Protein 7LC7 (pdb70)

Secondary structure (DSSP, 8-state):
--EEEEE--HHHHHHHHTT--SEEEEE--TTS-SHHHHHHHHHHHHHHHHHHT--EEE---SHHHHHHHHHHHGGG---TTSHHHHHHHHHHHHHHHHHHHHTT-SEEEEGGGG-SSS-HHHHHHHHHHHHHHH--EE----TTTTTHHHHHHHHHHHHT----SS-SSHHHHHHHH-

Structure (mmCIF, N/CA/C/O backbone):
data_7LC7
#
_entry.id   7LC7
#
_cell.length_a   53.335
_cell.length_b   104.783
_cell.length_c   73.741
_cell.angle_alpha   90.000
_cell.angle_beta   90.000
_cell.angle_gamma   90.000
#
_symmetry.space_group_name_H-M   'C 2 2 21'
#
loop_
_entity.id
_entity.type
_entity.pdbx_description
1 polymer 'Epoxyqueuosine reductase QueH'
2 non-polymer 'IRON/SULFUR CLUSTER'
3 non-polymer "GUANOSINE-5'-MONOPHOSPHATE"
4 non-polymer 'FE (III) ION'
5 non-polymer 'CHLORIDE ION'
6 water water
#
loop_
_atom_site.group_PDB
_atom_site.id
_atom_site.type_symbol
_atom_site.label_atom_id
_atom_site.label_alt_id
_atom_site.label_comp_id
_atom_site.label_asym_id
_atom_site.label_entity_id
_atom_site.label_seq_id
_atom_site.pdbx_PDB_ins_code
_atom_site.Cartn_x
_atom_site.Cartn_y
_atom_site.Cartn_z
_atom_site.occupancy
_atom_site.B_iso_or_equiv
_atom_site.auth_seq_id
_atom_site.auth_comp_id
_atom_site.auth_asym_id
_atom_site.auth_atom_id
_atom_site.pdbx_PDB_model_num
ATOM 1 N N . GLY A 1 2 ? 30.81112 19.63485 54.62853 1.000 45.65696 2 GLY A N 1
ATOM 2 C CA . GLY A 1 2 ? 31.13775 19.38524 53.23568 1.000 46.70578 2 GLY A CA 1
ATOM 3 C C . GLY A 1 2 ? 30.79290 20.54208 52.31955 1.000 45.36947 2 GLY A C 1
ATOM 4 O O . GLY A 1 2 ? 30.52579 20.35354 51.13163 1.000 52.00684 2 GLY A O 1
ATOM 5 N N . THR A 1 3 ? 30.80009 21.74600 52.87974 1.000 42.74019 3 THR A N 1
ATOM 6 C CA . THR A 1 3 ? 30.50090 22.96853 52.15141 1.000 37.00936 3 THR A CA 1
ATOM 7 C C . THR A 1 3 ? 31.79825 23.69892 51.81445 1.000 32.68607 3 THR A C 1
ATOM 8 O O . THR A 1 3 ? 32.79390 23.59256 52.53336 1.000 33.05941 3 THR A O 1
ATOM 12 N N . VAL A 1 4 ? 31.79804 24.41881 50.69593 1.000 29.60181 4 VAL A N 1
ATOM 13 C CA . VAL A 1 4 ? 33.00418 25.09053 50.22866 1.000 22.26786 4 VAL A CA 1
ATOM 14 C C . VAL A 1 4 ? 32.70158 26.56972 50.08573 1.000 20.99311 4 VAL A C 1
ATOM 15 O O . VAL A 1 4 ? 31.62581 26.94554 49.60576 1.000 22.66363 4 VAL A O 1
ATOM 19 N N . LEU A 1 5 ? 33.63922 27.40359 50.52449 1.000 18.29671 5 LEU A N 1
ATOM 20 C CA . LEU A 1 5 ? 33.55835 28.84423 50.29834 1.000 17.10342 5 LEU A CA 1
ATOM 21 C C . LEU A 1 5 ? 34.51828 29.20008 49.17211 1.000 15.18670 5 LEU A C 1
ATOM 22 O O . LEU A 1 5 ? 35.72785 28.96270 49.29474 1.000 16.29531 5 LEU A O 1
ATOM 27 N N . ILE A 1 6 ? 33.99093 29.78657 48.09950 1.000 16.04471 6 ILE A N 1
ATOM 28 C CA . ILE A 1 6 ? 34.75685 29.97578 46.86924 1.000 14.44876 6 ILE A CA 1
ATOM 29 C C . ILE A 1 6 ? 34.91396 31.47377 46.66717 1.000 15.64121 6 ILE A C 1
ATOM 30 O O . ILE A 1 6 ? 33.92643 32.18345 46.43055 1.000 17.16256 6 ILE A O 1
ATOM 35 N N . HIS A 1 7 ? 36.14934 31.94709 46.75562 1.000 13.70999 7 HIS A N 1
ATOM 36 C CA . HIS A 1 7 ? 36.45666 33.32277 46.38061 1.000 15.47823 7 HIS A CA 1
ATOM 37 C C . HIS A 1 7 ? 36.06525 33.56719 44.93186 1.000 14.82830 7 HIS A C 1
ATOM 38 O O . HIS A 1 7 ? 36.30303 32.72857 44.05685 1.000 14.47034 7 HIS A O 1
ATOM 45 N N . VAL A 1 8 ? 35.45852 34.72658 44.66409 1.000 13.51993 8 VAL A N 1
ATOM 46 C CA . VAL A 1 8 ? 35.06875 35.09663 43.30225 1.000 13.05435 8 VAL A CA 1
ATOM 47 C C . VAL A 1 8 ? 35.87401 36.31831 42.87875 1.000 14.09740 8 VAL A C 1
ATOM 48 O O . VAL A 1 8 ? 35.79571 37.36954 43.52831 1.000 15.95909 8 VAL A O 1
ATOM 52 N N . CYS A 1 9 ? 36.62860 36.17441 41.77885 1.000 13.54274 9 CYS A N 1
ATOM 53 C CA . CYS A 1 9 ? 37.34677 37.29768 41.17537 1.000 15.05129 9 CYS A CA 1
ATOM 54 C C . CYS A 1 9 ? 36.44994 38.12290 40.25803 1.000 16.97441 9 CYS A C 1
ATOM 55 O O . CYS A 1 9 ? 36.50547 39.35837 40.28063 1.000 16.66940 9 CYS A O 1
ATOM 58 N N . CYS A 1 10 ? 35.65408 37.47765 39.40750 1.000 15.24165 10 CYS A N 1
ATOM 59 C CA . CYS A 1 10 ? 34.84588 38.19716 38.44417 1.000 13.56494 10 CYS A CA 1
ATOM 60 C C . CYS A 1 10 ? 33.72976 37.28206 37.97445 1.000 16.16957 10 CYS A C 1
ATOM 61 O O . CYS A 1 10 ? 33.76977 36.06544 38.17700 1.000 15.47027 10 CYS A O 1
ATOM 64 N N . ALA A 1 11 ? 32.72853 37.88939 37.37238 1.000 15.05882 11 ALA A N 1
ATOM 65 C CA . ALA A 1 11 ? 31.55678 37.14663 36.92211 1.000 14.64750 11 ALA A CA 1
ATOM 66 C C . ALA A 1 11 ? 31.86868 36.15853 35.80594 1.000 16.41039 11 ALA A C 1
ATOM 67 O O . ALA A 1 11 ? 31.31320 35.04726 35.81430 1.000 16.83819 11 ALA A O 1
ATOM 69 N N . PRO A 1 12 ? 32.68435 36.51077 34.80389 1.000 15.39839 12 PRO A N 1
ATOM 70 C CA . PRO A 1 12 ? 33.00997 35.50959 33.77208 1.000 17.52256 12 PRO A CA 1
ATOM 71 C C . PRO A 1 12 ? 33.62758 34.25463 34.36022 1.000 17.45824 12 PRO A C 1
ATOM 72 O O . PRO A 1 12 ? 33.25343 33.14164 33.94949 1.000 16.92409 12 PRO A O 1
ATOM 76 N N . ASP A 1 13 ? 34.53670 34.39444 35.32008 1.000 15.30384 13 ASP A N 1
ATOM 77 C CA . ASP A 1 13 ? 35.15261 33.19868 35.89997 1.000 13.74457 13 ASP A CA 1
ATOM 78 C C . ASP A 1 13 ? 34.19807 32.49158 36.83513 1.000 15.76976 13 ASP A C 1
ATOM 79 O O . ASP A 1 13 ? 34.28488 31.26534 37.00736 1.000 15.57301 13 ASP A O 1
ATOM 84 N N . LEU A 1 14 ? 33.27667 33.23560 37.44934 1.000 12.95859 14 LEU A N 1
ATOM 85 C CA . LEU A 1 14 ? 32.21975 32.58154 38.22196 1.000 12.61463 14 LEU A CA 1
ATOM 86 C C . LEU A 1 14 ? 31.36639 31.71926 37.32030 1.000 14.71031 14 LEU A C 1
ATOM 87 O O . LEU A 1 14 ? 31.01078 30.59245 37.69032 1.000 15.59635 14 LEU A O 1
ATOM 92 N N . LEU A 1 15 ? 30.99330 32.24257 36.14177 1.000 14.85020 15 LEU A N 1
ATOM 93 C CA . LEU A 1 15 ? 30.15443 31.45937 35.22802 1.000 15.99024 15 LEU A CA 1
ATOM 94 C C . LEU A 1 15 ? 30.83650 30.14853 34.85017 1.000 17.84433 15 LEU A C 1
ATOM 95 O O . LEU A 1 15 ? 30.20415 29.08920 34.86332 1.000 19.71012 15 LEU A O 1
ATOM 100 N N . THR A 1 16 ? 32.13353 30.19931 34.55124 1.000 16.32447 16 THR A N 1
ATOM 101 C CA . THR A 1 16 ? 32.87164 28.97126 34.23883 1.000 17.51602 16 THR A CA 1
ATOM 102 C C . THR A 1 16 ? 32.82559 28.00214 35.40890 1.000 19.60856 16 THR A C 1
ATOM 103 O O . THR A 1 16 ? 32.60177 26.79149 35.23514 1.000 17.25933 16 THR A O 1
ATOM 107 N N . THR A 1 17 ? 33.01989 28.52732 36.61593 1.000 15.40905 17 THR A N 1
ATOM 108 C CA . THR A 1 17 ? 33.12381 27.69761 37.80905 1.000 12.90370 17 THR A CA 1
ATOM 109 C C . THR A 1 17 ? 31.81228 26.98184 38.11383 1.000 17.89243 17 THR A C 1
ATOM 110 O O . THR A 1 17 ? 31.83220 25.80453 38.48372 1.000 18.99170 17 THR A O 1
ATOM 114 N N . ILE A 1 18 ? 30.66174 27.65235 37.95111 1.000 17.81890 18 ILE A N 1
ATOM 115 C CA . ILE A 1 18 ? 29.41284 27.05194 38.43747 1.000 16.72602 18 ILE A CA 1
ATOM 116 C C . ILE A 1 18 ? 28.91362 25.92262 37.55158 1.000 23.97415 18 ILE A C 1
ATOM 117 O O . ILE A 1 18 ? 27.94281 25.24422 37.91613 1.000 24.95839 18 ILE A O 1
ATOM 122 N N . PHE A 1 19 ? 29.54839 25.68725 36.40946 1.000 22.58774 19 PHE A N 1
ATOM 123 C CA . PHE A 1 19 ? 29.26555 24.44432 35.69400 1.000 24.87840 19 PHE A CA 1
ATOM 124 C C . PHE A 1 19 ? 29.72292 23.23526 36.48840 1.000 28.47921 19 PHE A C 1
ATOM 125 O O . PHE A 1 19 ? 29.17269 22.13714 36.31523 1.000 32.16180 19 PHE A O 1
ATOM 133 N N . HIS A 1 20 ? 30.70846 23.41037 37.37010 1.000 27.03460 20 HIS A N 1
ATOM 134 C CA . HIS A 1 20 ? 31.35048 22.28623 38.03562 1.000 31.68321 20 HIS A CA 1
ATOM 135 C C . HIS A 1 20 ? 31.07210 22.16920 39.52686 1.000 34.67442 20 HIS A C 1
ATOM 136 O O . HIS A 1 20 ? 31.26866 21.08720 40.08463 1.000 39.90235 20 HIS A O 1
ATOM 143 N N . VAL A 1 21 ? 30.63896 23.22801 40.19153 1.000 28.59151 21 VAL A N 1
ATOM 144 C CA . VAL A 1 21 ? 30.43426 23.18971 41.63265 1.000 32.87224 21 VAL A CA 1
ATOM 145 C C . VAL A 1 21 ? 28.94022 23.23783 41.91533 1.000 37.89973 21 VAL A C 1
ATOM 146 O O . VAL A 1 21 ? 28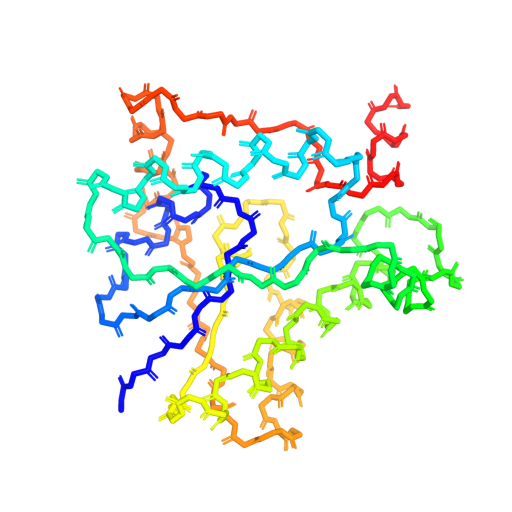.16482 23.81539 41.14618 1.000 41.43046 21 VAL A O 1
ATOM 150 N N . ARG A 1 22 ? 28.52903 22.63671 43.03281 1.000 40.54224 22 ARG A N 1
ATOM 151 C CA . ARG A 1 22 ? 27.10543 22.56786 43.34768 1.000 46.56042 22 ARG A CA 1
ATOM 152 C C . ARG A 1 22 ? 26.73918 23.32902 44.61514 1.000 47.14444 22 ARG A C 1
ATOM 153 O O . ARG A 1 22 ? 25.98365 24.30404 44.53879 1.000 54.15221 22 ARG A O 1
ATOM 161 N N . ASP A 1 23 ? 27.22697 22.91869 45.78297 1.000 48.76194 23 ASP A N 1
ATOM 162 C CA . ASP A 1 23 ? 26.75613 23.48105 47.04917 1.000 47.20925 23 ASP A CA 1
ATOM 163 C C . ASP A 1 23 ? 27.85521 24.35942 47.63985 1.000 41.37095 23 ASP A C 1
ATOM 164 O O . ASP A 1 23 ? 28.59942 23.96098 48.54160 1.000 42.70143 23 ASP A O 1
ATOM 169 N N . ALA A 1 24 ? 27.93334 25.58445 47.13255 1.000 35.67547 24 ALA A N 1
ATOM 170 C CA . ALA A 1 24 ? 28.99499 26.50622 47.48671 1.000 28.58899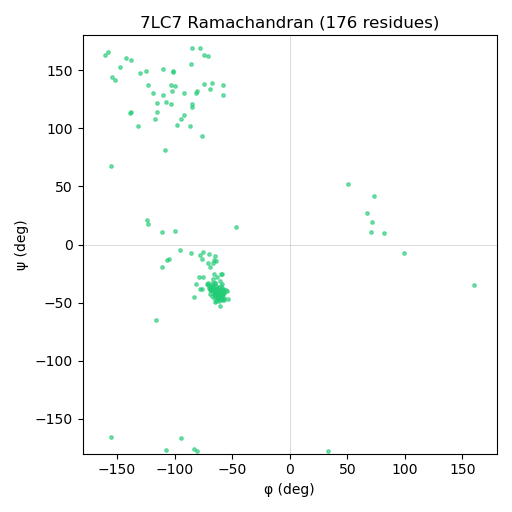 24 ALA A CA 1
ATOM 171 C C . ALA A 1 24 ? 28.42057 27.81845 47.99621 1.000 21.59097 24 ALA A C 1
ATOM 172 O O . ALA A 1 24 ? 27.33093 28.23719 47.59681 1.000 28.36787 24 ALA A O 1
ATOM 174 N N . GLU A 1 25 ? 29.15999 28.44703 48.89847 1.000 22.78696 25 GLU A N 1
ATOM 175 C CA . GLU A 1 25 ? 28.97959 29.85375 49.22859 1.000 21.95714 25 GLU A CA 1
ATOM 176 C C . GLU A 1 25 ? 30.08902 30.60111 48.50705 1.000 22.08105 25 GLU A C 1
ATOM 177 O O . GLU A 1 25 ? 31.24519 30.16628 48.53065 1.000 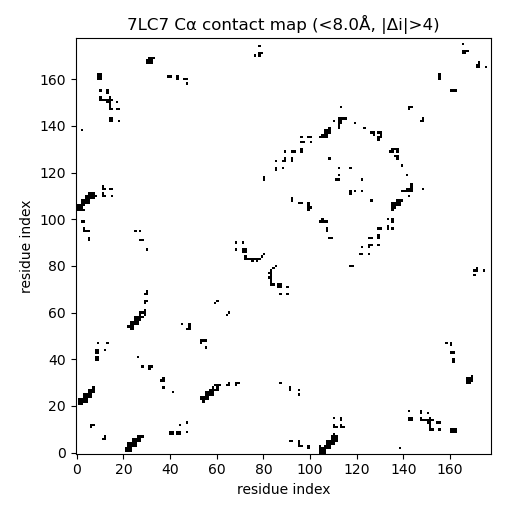22.00012 25 GLU A O 1
ATOM 183 N N . PHE A 1 26 ? 29.73427 31.68068 47.82602 1.000 18.37243 26 PHE A N 1
ATOM 184 C CA . PHE A 1 26 ? 30.71617 32.47466 47.10462 1.000 16.71384 26 PHE A CA 1
ATOM 185 C C . PHE A 1 26 ? 31.07105 33.72407 47.89372 1.000 18.86939 26 PHE A C 1
ATOM 186 O O . PHE A 1 26 ? 30.25023 34.27008 48.63845 1.000 19.48279 26 PHE A O 1
ATOM 194 N N . PHE A 1 27 ? 32.31873 34.16509 47.73940 1.000 14.27744 27 PHE A N 1
ATOM 195 C CA . PHE A 1 27 ? 32.86282 35.27609 48.53400 1.000 14.19381 27 PHE A CA 1
ATOM 196 C C . PHE A 1 27 ? 33.53273 36.25617 47.58164 1.000 15.34148 27 PHE A C 1
ATOM 197 O O . PHE A 1 27 ? 34.66667 36.03154 47.16191 1.000 15.90148 27 PHE A O 1
ATOM 205 N N . PHE A 1 28 ? 32.85554 37.36424 47.27135 1.000 13.79521 28 PHE A N 1
ATOM 206 C CA . PHE A 1 28 ? 33.42207 38.37909 46.38055 1.000 13.97096 28 PHE A CA 1
ATOM 207 C C . PHE A 1 28 ? 34.25615 39.33627 47.22561 1.000 16.08833 28 PHE A C 1
ATOM 208 O O . PHE A 1 28 ? 33.72528 40.20746 47.92071 1.000 16.94668 28 PHE A O 1
ATOM 216 N N . TYR A 1 29 ? 35.57029 39.16615 47.17494 1.000 14.44117 29 TYR A N 1
ATOM 217 C CA . TYR A 1 29 ? 36.51162 39.97482 47.94244 1.000 15.80859 29 TYR A CA 1
ATOM 218 C C . TYR A 1 29 ? 37.68322 40.28635 47.02484 1.000 17.52332 29 TYR A C 1
ATOM 219 O O . TYR A 1 29 ? 38.42286 39.37361 46.65640 1.000 16.50656 29 TYR A O 1
ATOM 228 N N . ASN A 1 30 ? 37.87077 41.56049 46.64336 1.000 16.03784 30 ASN A N 1
ATOM 229 C CA . ASN A 1 30 ? 38.90722 41.92602 45.67103 1.000 16.29272 30 ASN A CA 1
ATOM 230 C C . ASN A 1 30 ? 39.32410 43.37649 45.86668 1.000 15.96645 30 ASN A C 1
ATOM 231 O O . ASN A 1 30 ? 39.09553 44.22731 44.98971 1.000 17.52008 30 ASN A O 1
ATOM 236 N N . PRO A 1 31 ? 39.97141 43.69090 46.99104 1.000 17.72481 31 PRO A N 1
ATOM 237 C CA . PRO A 1 31 ? 40.52545 45.04803 47.15958 1.000 18.30741 31 PRO A CA 1
ATOM 238 C C . PRO A 1 31 ? 41.62570 45.36815 46.16755 1.000 22.95984 31 PRO A C 1
ATOM 239 O O . PRO A 1 31 ? 42.02710 46.53860 46.07741 1.000 25.40224 31 PRO A O 1
ATOM 243 N N . ASN A 1 32 ? 42.11410 44.37706 45.41572 1.000 20.42555 32 ASN A N 1
ATOM 244 C CA . ASN A 1 32 ? 43.08893 44.60384 44.35688 1.000 24.04180 32 ASN A CA 1
ATOM 245 C C . ASN A 1 32 ? 42.48795 45.32451 43.16279 1.000 25.61515 32 ASN A C 1
ATOM 246 O O . ASN A 1 32 ? 43.23731 45.80842 42.30760 1.000 30.22388 32 ASN A O 1
ATOM 251 N N . ILE A 1 33 ? 41.16426 45.37755 43.05387 1.000 22.58879 33 ILE A N 1
ATOM 252 C CA . ILE A 1 33 ? 40.53469 46.02350 41.90558 1.000 24.13469 33 ILE A CA 1
ATOM 253 C C . ILE A 1 33 ? 40.42488 47.51454 42.18166 1.000 24.74643 33 ILE A C 1
ATOM 254 O O . ILE A 1 33 ? 39.74552 47.93537 43.12868 1.000 23.36155 33 ILE A O 1
ATOM 259 N N . GLN A 1 34 ? 41.08137 48.31333 41.34207 1.000 27.69490 34 GLN A N 1
ATOM 260 C CA . GLN A 1 34 ? 41.03002 49.76227 41.38710 1.000 25.74401 34 GLN A CA 1
ATOM 261 C C . GLN A 1 34 ? 40.71962 50.28566 39.99490 1.000 21.24903 34 GLN A C 1
ATOM 262 O O . GLN A 1 34 ? 41.11634 49.67587 38.99725 1.000 23.23817 34 GLN A O 1
ATOM 268 N N . PRO A 1 35 ? 39.99995 51.41047 39.89554 1.000 23.07500 35 PRO A N 1
ATOM 269 C CA . PRO A 1 35 ? 39.40618 52.21061 40.96530 1.000 20.33480 35 PRO A CA 1
ATOM 270 C C . PRO A 1 35 ? 38.04375 51.69739 41.45225 1.000 23.59117 35 PRO A C 1
ATOM 271 O O . PRO A 1 35 ? 37.60182 50.64881 40.96492 1.000 21.13716 35 PRO A O 1
ATOM 275 N N . LEU A 1 36 ? 37.39612 52.42215 42.37223 1.000 21.38400 36 LEU A N 1
ATOM 276 C CA . LEU A 1 36 ? 36.10001 51.98247 42.89651 1.000 20.68665 36 LEU A CA 1
ATOM 277 C C . LEU A 1 36 ? 35.08832 51.75422 41.77819 1.000 19.96873 36 LEU A C 1
ATOM 278 O O . LEU A 1 36 ? 34.28233 50.81425 41.83305 1.000 19.08986 36 LEU A O 1
ATOM 283 N N . SER A 1 37 ? 35.08062 52.61916 40.75614 1.000 21.86332 37 SER A N 1
ATOM 284 C CA . SER A 1 37 ? 34.09576 52.43462 39.69760 1.000 17.73139 37 SER A CA 1
ATOM 285 C C . SER A 1 37 ? 34.23294 51.07184 39.03051 1.000 17.47903 37 SER A C 1
ATOM 286 O O . SER A 1 37 ? 33.22730 50.49339 38.60970 1.000 18.26273 37 SER A O 1
ATOM 289 N N . GLU A 1 38 ? 35.46006 50.57143 38.91465 1.000 18.24413 38 GLU A N 1
ATOM 290 C CA . GLU A 1 38 ? 35.69283 49.26450 38.30739 1.000 16.66761 38 GLU A CA 1
ATOM 291 C C . GLU A 1 38 ? 35.32393 48.15350 39.27961 1.000 16.76325 38 GLU A C 1
ATOM 292 O O . GLU A 1 38 ? 34.73042 47.14905 38.86730 1.000 15.62225 38 GLU A O 1
ATOM 298 N N . TYR A 1 39 ? 35.62344 48.33576 40.56359 1.000 17.29268 39 TYR A N 1
ATOM 299 C CA . TYR A 1 39 ? 35.16961 47.37160 41.56838 1.000 16.08933 39 TYR A CA 1
ATOM 300 C C . TYR A 1 39 ? 33.65220 47.22555 41.51969 1.000 17.13685 39 TYR A C 1
ATOM 301 O O . TYR A 1 39 ? 33.10935 46.10556 41.48777 1.000 17.14744 39 TYR A O 1
ATOM 310 N N . GLU A 1 40 ? 32.94079 48.34993 41.44894 1.000 17.81771 40 GLU A N 1
ATOM 311 C CA . GLU A 1 40 ? 31.48544 48.27265 41.47948 1.000 17.09987 40 GLU A CA 1
ATOM 312 C C . GLU A 1 40 ? 30.92873 47.67042 40.19078 1.000 17.95211 40 GLU A C 1
ATOM 313 O O . GLU A 1 40 ? 29.93438 46.93984 40.22543 1.000 18.87537 40 GLU A O 1
ATOM 319 N N . LYS A 1 41 ? 31.53701 47.97948 39.03816 1.000 15.87588 41 LYS A N 1
ATOM 320 C CA . LYS A 1 41 ? 31.09993 47.37498 37.79053 1.000 15.83618 41 LYS A CA 1
ATOM 321 C C . LYS A 1 41 ? 31.26259 45.85873 37.84052 1.000 16.20363 41 LYS A C 1
ATOM 322 O O . LYS A 1 41 ? 30.35787 45.11312 37.43414 1.000 18.08992 41 LYS A O 1
ATOM 328 N N . ARG A 1 42 ? 32.39691 45.39487 38.36284 1.000 16.28965 42 ARG A N 1
ATOM 329 C CA . ARG A 1 42 ? 32.60923 43.94674 38.44675 1.000 17.17397 42 ARG A CA 1
ATOM 330 C C . ARG A 1 42 ? 31.67561 43.31035 39.46365 1.000 17.26226 42 ARG A C 1
ATOM 331 O O . ARG A 1 42 ? 31.15294 42.20570 39.22780 1.000 16.09879 42 ARG A O 1
ATOM 339 N N . ARG A 1 43 ? 31.45328 43.99411 40.59235 1.000 15.67653 43 ARG A N 1
ATOM 340 C CA . ARG A 1 43 ? 30.53816 43.49824 41.62333 1.000 15.49771 43 ARG A CA 1
ATOM 341 C C . ARG A 1 43 ? 29.12328 43.37610 41.08082 1.000 17.89983 43 ARG A C 1
ATOM 342 O O . ARG A 1 43 ? 28.42447 42.39365 41.35325 1.000 17.70415 43 ARG A O 1
ATOM 350 N N . GLU A 1 44 ? 28.68105 44.36013 40.29764 1.000 16.34153 44 GLU A N 1
ATOM 351 C CA . GLU A 1 44 ? 27.32634 44.31547 39.75552 1.000 17.22137 44 GLU A CA 1
ATOM 352 C C . GLU A 1 44 ? 27.14476 43.17842 38.76595 1.000 18.90063 44 GLU A C 1
ATOM 353 O O . GLU A 1 44 ? 26.06372 42.57751 38.71853 1.000 18.21550 44 GLU A O 1
ATOM 359 N N . ALA A 1 45 ? 28.19246 42.85610 37.99552 1.000 16.57963 45 ALA A N 1
ATOM 360 C CA . ALA A 1 45 ? 28.12527 41.70870 37.09175 1.000 15.32601 45 ALA A CA 1
ATOM 361 C C . ALA A 1 45 ? 27.99200 40.41297 37.88007 1.000 15.77396 45 ALA A C 1
ATOM 362 O O . ALA A 1 45 ? 27.22997 39.52383 37.49048 1.000 16.59244 45 ALA A O 1
ATOM 364 N N . VAL A 1 46 ? 28.72400 40.29061 38.98967 1.000 15.08962 46 VAL A N 1
ATOM 365 C CA . VAL A 1 46 ? 28.59256 39.10966 39.84458 1.000 14.99731 46 VAL A CA 1
ATOM 366 C C . VAL A 1 46 ? 27.18602 39.03816 40.42113 1.000 19.33080 46 VAL A C 1
ATOM 367 O O . VAL A 1 46 ? 26.55223 37.97468 40.42833 1.000 17.71927 46 VAL A O 1
ATOM 371 N N . ASP A 1 47 ? 26.67546 40.16936 40.91270 1.000 17.48927 47 ASP A N 1
ATOM 372 C CA . ASP A 1 47 ? 25.31059 40.20451 41.42746 1.000 18.91136 47 ASP A CA 1
ATOM 373 C C . ASP A 1 47 ? 24.29409 39.77846 40.37208 1.000 19.63788 47 ASP A C 1
ATOM 374 O O . ASP A 1 47 ? 23.31605 39.08682 40.68582 1.000 20.68852 47 ASP A O 1
ATOM 379 N N . LYS A 1 48 ? 24.50527 40.18065 39.11288 1.000 18.13745 48 LYS A N 1
ATOM 380 C CA . LYS A 1 48 ? 23.60922 39.78083 38.03282 1.000 17.63273 48 LYS A CA 1
ATOM 381 C C . LYS A 1 48 ? 23.62684 38.27355 37.83532 1.000 19.92059 48 LYS A C 1
ATOM 382 O O . LYS A 1 48 ? 22.56950 37.64946 37.67740 1.000 21.61575 48 LYS A O 1
ATOM 388 N N . VAL A 1 49 ? 24.82062 37.67066 37.84442 1.000 18.45580 49 VAL A N 1
ATOM 389 C CA . VAL A 1 49 ? 24.91449 36.21574 37.72247 1.000 17.75279 49 VAL A CA 1
ATOM 390 C C . VAL A 1 49 ? 24.24324 35.54010 38.90912 1.000 17.40449 49 VAL A C 1
ATOM 391 O O . VAL A 1 49 ? 23.49310 34.56073 38.74715 1.000 18.72245 49 VAL A O 1
ATOM 395 N N . ALA A 1 50 ? 24.49751 36.04513 40.11874 1.000 15.96121 50 ALA A N 1
ATOM 396 C CA . ALA A 1 50 ? 23.93936 35.41941 41.32245 1.000 17.54363 50 ALA A CA 1
ATOM 397 C C . ALA A 1 50 ? 22.41491 35.48517 41.32019 1.000 20.93624 50 ALA A C 1
ATOM 398 O O . ALA A 1 50 ? 21.74088 34.51859 41.69226 1.000 20.99120 50 ALA A O 1
ATOM 400 N N . ASN A 1 51 ? 21.84262 36.61524 40.90000 1.000 21.77028 51 ASN A N 1
ATOM 401 C CA . ASN A 1 51 ? 20.38199 36.68755 40.85759 1.000 21.92091 51 ASN A CA 1
ATOM 402 C C . ASN A 1 51 ? 19.82150 35.74768 39.79606 1.000 23.70407 51 ASN A C 1
ATOM 403 O O . ASN A 1 51 ? 18.82606 35.05025 40.02987 1.000 24.37491 51 ASN A O 1
ATOM 408 N N . HIS A 1 52 ? 20.49487 35.65707 38.65243 1.000 19.89894 52 HIS A N 1
ATOM 409 C CA . HIS A 1 52 ? 20.00976 34.83064 37.55204 1.000 19.87197 52 HIS A CA 1
ATOM 410 C C . HIS A 1 52 ? 19.97225 33.35704 37.93465 1.000 22.36654 52 HIS A C 1
ATOM 411 O O . HIS A 1 52 ? 19.04288 32.62821 37.55160 1.000 22.70608 52 HIS A O 1
ATOM 418 N N . PHE A 1 53 ? 20.97286 32.89170 38.68170 1.000 21.10718 53 PHE A N 1
ATOM 419 C CA . PHE A 1 53 ? 21.09414 31.47126 39.00405 1.000 20.13047 53 PHE A CA 1
ATOM 420 C C . PHE A 1 53 ? 20.83579 31.16353 40.47664 1.000 22.79762 53 PHE A C 1
ATOM 421 O O . PHE A 1 53 ? 21.10631 30.04129 40.92409 1.000 23.18881 53 PHE A O 1
ATOM 429 N N . SER A 1 54 ? 20.32466 32.12929 41.24200 1.000 21.73560 54 SER A N 1
ATOM 430 C CA . SER A 1 54 ? 20.08246 31.98079 42.68028 1.000 23.20710 54 SER A CA 1
ATOM 431 C C . SER A 1 54 ? 21.30894 31.45874 43.42622 1.000 24.07281 54 SER A C 1
ATOM 432 O O . SER A 1 54 ? 21.24686 30.49833 44.19554 1.000 23.26277 54 SER A O 1
ATOM 435 N N . LEU A 1 55 ? 22.44134 32.12580 43.21909 1.000 19.91180 55 LEU A N 1
ATOM 436 C CA . LEU A 1 55 ? 23.64745 31.75970 43.93856 1.000 19.41195 55 LEU A CA 1
ATOM 437 C C . LEU A 1 55 ? 23.69513 32.46154 45.28866 1.000 22.64666 55 LEU A C 1
ATOM 438 O O . LEU A 1 55 ? 23.09613 33.52205 45.48968 1.000 24.04736 55 LEU A O 1
ATOM 443 N N . ASN A 1 56 ? 24.42765 31.86035 46.21702 1.000 19.51900 56 ASN A N 1
ATOM 444 C CA . ASN A 1 56 ? 24.64864 32.42823 47.54508 1.000 19.78782 56 ASN A CA 1
ATOM 445 C C . ASN A 1 56 ? 25.99890 33.12832 47.51380 1.000 19.68512 56 ASN A C 1
ATOM 446 O O . ASN A 1 56 ? 27.03959 32.47597 47.56867 1.000 20.00705 56 ASN A O 1
ATOM 451 N N . VAL A 1 57 ? 25.98499 34.46052 47.41513 1.000 21.25288 57 VAL A N 1
ATOM 452 C CA . VAL A 1 57 ? 27.21183 35.25265 47.35115 1.000 19.63389 57 VAL A CA 1
ATOM 453 C C . VAL A 1 57 ? 27.27334 36.20933 48.53460 1.000 19.02242 57 VAL A C 1
ATOM 454 O O . VAL A 1 57 ? 26.31139 36.94502 48.80041 1.000 22.36717 57 VAL A O 1
ATOM 458 N N . ARG A 1 58 ? 28.41630 36.21220 49.21318 1.000 17.66569 58 ARG A N 1
ATOM 459 C CA . ARG A 1 58 ? 28.75908 37.14607 50.27856 1.000 18.97189 58 ARG A CA 1
ATOM 460 C C . ARG A 1 58 ? 29.72717 38.16661 49.69546 1.000 20.52794 58 ARG A C 1
ATOM 461 O O . ARG A 1 58 ? 30.64874 37.79618 48.96918 1.000 18.00104 58 ARG A O 1
ATOM 469 N N . TYR A 1 59 ? 29.54240 39.44324 50.02589 1.000 18.30372 59 TYR A N 1
ATOM 470 C CA . TYR A 1 59 ? 30.40268 40.49769 49.50218 1.000 19.46435 59 TYR A CA 1
ATOM 471 C C . TYR A 1 59 ? 31.31697 41.00002 50.61028 1.000 23.31480 59 TYR A C 1
ATOM 472 O O . TYR A 1 59 ? 30.83996 41.43286 51.67002 1.000 23.69685 59 TYR A O 1
ATOM 481 N N . GLY A 1 60 ? 32.62694 40.92880 50.37102 1.000 20.93076 60 GLY A N 1
ATOM 482 C CA . GLY A 1 60 ? 33.61275 41.30296 51.36272 1.000 20.52560 60 GLY A CA 1
ATOM 483 C C . GLY A 1 60 ? 33.82532 42.80421 51.42251 1.000 20.59380 60 GLY A C 1
ATOM 484 O O . GLY A 1 60 ? 33.20215 43.58549 50.70258 1.000 21.41849 60 GLY A O 1
ATOM 485 N N . GLU A 1 61 ? 34.76393 43.19696 52.28064 1.000 22.56519 61 GLU A N 1
ATOM 486 C CA . GLU A 1 61 ? 35.03296 44.60848 52.52571 1.000 23.16238 61 GLU A CA 1
ATOM 487 C C . GLU A 1 61 ? 35.78633 45.23571 51.36299 1.000 23.54085 61 GLU A C 1
ATOM 488 O O . GLU A 1 61 ? 36.72604 44.65223 50.81566 1.000 22.14561 61 GLU A O 1
ATOM 494 N N . TYR A 1 62 ? 35.38055 46.44868 50.99370 1.000 21.95844 62 TYR A N 1
ATOM 495 C CA . TYR A 1 62 ? 36.11133 47.25208 50.01934 1.000 21.08353 62 TYR A CA 1
ATOM 496 C C . TYR A 1 62 ? 36.12198 48.67003 50.56080 1.000 24.88164 62 TYR A C 1
ATOM 497 O O . TYR A 1 62 ? 35.06540 49.30033 50.66376 1.000 25.63432 62 TYR A O 1
ATOM 506 N N . SER A 1 63 ? 37.30772 49.14954 50.90964 1.000 26.45855 63 SER A N 1
ATOM 507 C CA . SER A 1 63 ? 37.45497 50.40956 51.62684 1.000 29.10789 63 SER A CA 1
ATOM 508 C C . SER A 1 63 ? 38.86618 50.91451 51.38221 1.000 29.31849 63 SER A C 1
ATOM 509 O O . SER A 1 63 ? 39.73314 50.17341 50.92265 1.000 29.96286 63 SER A O 1
ATOM 512 N N . THR A 1 64 ? 39.10286 52.19044 51.70968 1.000 31.76397 64 THR A N 1
ATOM 513 C CA . THR A 1 64 ? 40.47052 52.69869 51.62675 1.000 31.76687 64 THR A CA 1
ATOM 514 C C . THR A 1 64 ? 41.41093 51.89257 52.51817 1.000 31.50373 64 THR A C 1
ATOM 515 O O . THR A 1 64 ? 42.54765 51.59875 52.12843 1.000 33.14672 64 THR A O 1
ATOM 519 N N . GLU A 1 65 ? 40.94254 51.50519 53.70805 1.000 30.96674 65 GLU A N 1
ATOM 520 C CA . GLU A 1 65 ? 41.76029 50.69848 54.60898 1.000 33.70661 65 GLU A CA 1
ATOM 521 C C . GLU A 1 65 ? 42.06741 49.33160 54.00400 1.000 33.09145 65 GLU A C 1
ATOM 522 O O . GLU A 1 65 ? 43.20859 48.85794 54.06168 1.000 32.93637 65 GLU A O 1
ATOM 528 N N . GLU A 1 66 ? 41.05953 48.68853 53.41137 1.000 31.05718 66 GLU A N 1
ATOM 529 C CA . GLU A 1 66 ? 41.26272 47.36923 52.81421 1.000 27.81241 66 GLU A CA 1
ATOM 530 C C . GLU A 1 66 ? 42.22004 47.43368 51.63234 1.000 27.40624 66 GLU A C 1
ATOM 531 O O . GLU A 1 66 ? 43.08798 46.56375 51.47171 1.000 27.97589 66 GLU A O 1
ATOM 537 N N . ILE A 1 67 ? 42.08809 48.46329 50.79480 1.000 26.74442 67 ILE A N 1
ATOM 538 C CA . ILE A 1 67 ? 43.00631 48.62291 49.67611 1.000 25.40224 67 ILE A CA 1
ATOM 539 C C . ILE A 1 67 ? 44.42346 48.85301 50.18227 1.000 28.79060 67 ILE A C 1
ATOM 540 O O . ILE A 1 67 ? 45.39342 48.35598 49.60442 1.000 27.34103 67 ILE A O 1
ATOM 545 N N . ARG A 1 68 ? 44.56805 49.62028 51.26408 1.000 31.07101 68 ARG A N 1
ATOM 546 C CA . ARG A 1 68 ? 45.90406 49.87492 51.79744 1.000 30.71794 68 ARG A CA 1
ATOM 547 C C . ARG A 1 68 ? 46.55966 48.59064 52.29320 1.000 31.13768 68 ARG A C 1
ATOM 548 O O . ARG A 1 68 ? 47.76183 48.38473 52.08780 1.000 32.29310 68 ARG A O 1
ATOM 556 N N . LYS A 1 69 ? 45.78172 47.70429 52.93003 1.000 30.05963 69 LYS A N 1
ATOM 557 C CA . LYS A 1 69 ? 46.31774 46.41587 53.35916 1.000 32.13247 69 LYS A CA 1
ATOM 558 C C . LYS A 1 69 ? 46.80693 45.59208 52.17609 1.000 33.45698 69 LYS A C 1
ATOM 559 O O . LYS A 1 69 ? 47.86186 44.95075 52.25349 1.000 30.64179 69 LYS A O 1
ATOM 565 N N . TRP A 1 70 ? 46.03926 45.57136 51.08031 1.000 25.72956 70 TRP A N 1
ATOM 566 C CA . TRP A 1 70 ? 46.47272 44.84117 49.89562 1.000 24.61782 70 TRP A CA 1
ATOM 567 C C . TRP A 1 70 ? 47.74447 45.44565 49.31729 1.000 27.72280 70 TRP A C 1
ATOM 568 O O . TRP A 1 70 ? 48.68084 44.72472 48.96137 1.000 30.28385 70 TRP A O 1
ATOM 579 N N . TYR A 1 71 ? 47.79138 46.77904 49.20666 1.000 30.81214 71 TYR A N 1
ATOM 580 C CA . TYR A 1 71 ? 48.94702 47.42668 48.59452 1.000 32.48793 71 TYR A CA 1
ATOM 581 C C . TYR A 1 71 ? 50.22451 47.12029 49.36618 1.000 33.43339 71 TYR A C 1
ATOM 582 O O . TYR A 1 71 ? 51.28212 46.90001 48.76327 1.000 35.42872 71 TYR A O 1
ATOM 591 N N . THR A 1 72 ? 50.14011 47.09334 50.69845 1.000 32.42197 72 THR A N 1
ATOM 592 C CA . THR A 1 72 ? 51.29265 46.72794 51.51769 1.000 36.73554 72 THR A CA 1
ATOM 593 C C . THR A 1 72 ? 51.80842 45.33897 51.16495 1.000 37.66317 72 THR A C 1
ATOM 594 O O . THR A 1 72 ? 53.02414 45.11744 51.11922 1.000 39.23656 72 THR A O 1
ATOM 598 N N . ALA A 1 73 ? 50.89997 44.40263 50.87988 1.000 36.09251 73 ALA A N 1
ATOM 599 C CA . ALA A 1 73 ? 51.30306 43.03203 50.59169 1.000 33.74075 73 ALA A CA 1
ATOM 600 C C . ALA A 1 73 ? 52.07040 42.92190 49.28388 1.000 37.76747 73 ALA A C 1
ATOM 601 O O . ALA A 1 73 ? 52.96238 42.07412 49.16067 1.000 39.14580 73 ALA A O 1
ATOM 603 N N . VAL A 1 74 ? 51.73849 43.75479 48.29878 1.000 36.70415 74 VAL A N 1
ATOM 604 C CA . VAL A 1 74 ? 52.31128 43.65174 46.96160 1.000 36.69734 74 VAL A CA 1
ATOM 605 C C . VAL A 1 74 ? 53.34400 44.72922 46.67367 1.000 40.59485 74 VAL A C 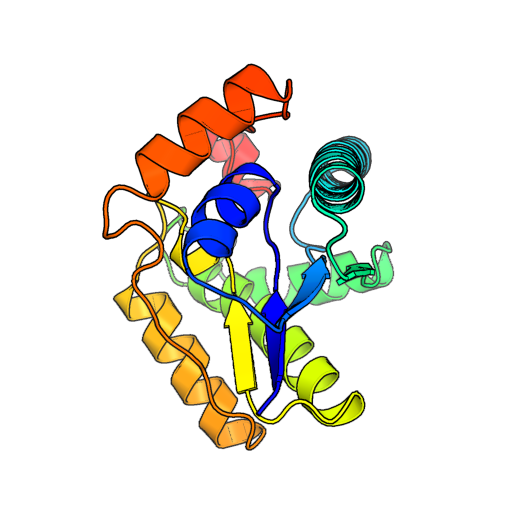1
ATOM 606 O O . VAL A 1 74 ? 54.07468 44.60382 45.67876 1.000 42.41610 74 VAL A O 1
ATOM 610 N N . LYS A 1 75 ? 53.44195 45.76648 47.51605 1.000 43.32223 75 LYS A N 1
ATOM 611 C CA . LYS A 1 75 ? 54.18501 46.97907 47.16498 1.000 44.81241 75 LYS A CA 1
ATOM 612 C C . LYS A 1 75 ? 55.62141 46.68323 46.74821 1.000 48.37612 75 LYS A C 1
ATOM 613 O O . LYS A 1 75 ? 56.13467 47.28579 45.79702 1.000 50.28005 75 LYS A O 1
ATOM 619 N N . ASP A 1 76 ? 56.28197 45.75032 47.43759 1.000 49.04386 76 ASP A N 1
ATOM 620 C CA . ASP A 1 76 ? 57.70352 45.50865 47.22091 1.000 51.50566 76 ASP A CA 1
ATOM 621 C C . ASP A 1 76 ? 58.01342 44.94911 45.83648 1.000 52.23650 76 ASP A C 1
ATOM 622 O O . ASP A 1 76 ? 59.18719 44.93587 45.44527 1.000 50.48255 76 ASP A O 1
ATOM 627 N N . TYR A 1 77 ? 57.00316 44.49322 45.08803 1.000 49.37048 77 TYR A N 1
ATOM 628 C CA . TYR A 1 77 ? 57.20571 43.94174 43.75221 1.000 48.20299 77 TYR A CA 1
ATOM 629 C C . TYR A 1 77 ? 56.36823 44.65280 42.69629 1.000 48.57803 77 TYR A C 1
ATOM 630 O O . TYR A 1 77 ? 56.11669 44.08057 41.63162 1.000 48.08017 77 TYR A O 1
ATOM 639 N N . LYS A 1 78 ? 55.93221 45.88127 42.96907 1.000 49.66189 78 LYS A N 1
ATOM 640 C CA . LYS A 1 78 ? 55.08262 46.64458 42.05001 1.000 49.46139 78 LYS A CA 1
ATOM 641 C C . LYS A 1 78 ? 55.59889 46.60480 40.61236 1.000 51.54038 78 LYS A C 1
ATOM 642 O O . LYS A 1 78 ? 54.88505 46.19257 39.69864 1.000 53.26085 78 LYS A O 1
ATOM 648 N N . LEU A 1 80 ? 57.86519 44.65830 38.89032 1.000 53.43252 80 LEU A N 1
ATOM 649 C CA . LEU A 1 80 ? 57.76949 43.46127 38.05694 1.000 54.75628 80 LEU A CA 1
ATOM 650 C C . LEU A 1 80 ? 56.44917 43.45439 37.28693 1.000 54.51978 80 LEU A C 1
ATOM 651 O O . LEU A 1 80 ? 55.67008 44.40038 37.38096 1.000 58.39663 80 LEU A O 1
ATOM 656 N N . GLY A 1 81 ? 56.20174 42.39606 36.51501 1.000 53.48015 81 GLY A N 1
ATOM 657 C CA . GLY A 1 81 ? 55.01682 42.29364 35.69652 1.000 53.20263 81 GLY A CA 1
ATOM 658 C C . GLY A 1 81 ? 54.01621 41.28314 36.23896 1.000 52.74690 81 GLY A C 1
ATOM 659 O O . GLY A 1 81 ? 54.19543 40.68638 37.29827 1.000 52.26859 81 GLY A O 1
ATOM 660 N N . GLU A 1 82 ? 52.93435 41.10988 35.47792 1.000 52.94198 82 GLU A N 1
ATOM 661 C CA . GLU A 1 82 ? 51.95474 40.08138 35.80654 1.000 51.98072 82 GLU A CA 1
ATOM 662 C C . GLU A 1 82 ? 52.56134 38.69806 35.60753 1.000 50.64534 82 GLU A C 1
ATOM 663 O O . GLU A 1 82 ? 53.27896 38.44942 34.63495 1.000 50.96400 82 GLU A O 1
ATOM 669 N N . GLY A 1 83 ? 52.26720 37.79663 36.54315 1.000 50.44390 83 GLY A N 1
ATOM 670 C CA . GLY A 1 83 ? 52.84369 36.47276 36.56800 1.000 48.28428 83 GLY A CA 1
ATOM 671 C C . GLY A 1 83 ? 54.00758 36.31987 37.52289 1.000 48.53127 83 GLY A C 1
ATOM 672 O O . GLY A 1 83 ? 54.47178 35.19269 37.73526 1.000 49.32878 83 GLY A O 1
ATOM 673 N N . SER A 1 84 ? 54.47426 37.41327 38.11558 1.000 45.82885 84 SER A N 1
ATOM 674 C CA . SER A 1 84 ? 55.66766 37.42744 38.94122 1.000 45.26672 84 SER A CA 1
ATOM 675 C C . SER A 1 84 ? 55.31794 37.24880 40.41868 1.000 43.36908 84 SER A C 1
ATOM 676 O O . SER A 1 84 ? 54.19976 36.86368 40.78299 1.000 42.07523 84 SER A O 1
ATOM 679 N N . LYS A 1 85 ? 56.29741 37.53190 41.28385 1.000 39.96123 85 LYS A N 1
ATOM 680 C CA . LYS A 1 85 ? 56.09428 37.49124 42.72754 1.000 38.85476 85 LYS A CA 1
ATOM 681 C C . LYS A 1 85 ? 54.99918 38.44581 43.18055 1.000 35.73422 85 LYS A C 1
ATOM 682 O O . LYS A 1 85 ? 54.40143 38.23079 44.24001 1.000 32.89219 85 LYS A O 1
ATOM 688 N N . ARG A 1 86 ? 54.73765 39.50758 42.41421 1.000 35.75817 86 ARG A N 1
ATOM 689 C CA . ARG A 1 86 ? 53.66421 40.42655 42.77836 1.000 35.91386 86 ARG A CA 1
ATOM 690 C C . ARG A 1 86 ? 52.31861 39.71311 42.77138 1.000 30.27954 86 ARG A C 1
ATOM 691 O O . ARG A 1 86 ? 51.51125 39.88029 43.69228 1.000 30.77246 86 ARG A O 1
ATOM 699 N N . CYS A 1 87 ? 52.06929 38.89550 41.75136 1.000 29.71617 87 CYS A N 1
ATOM 700 C CA . CYS A 1 87 ? 50.79874 38.18153 41.68751 1.000 30.20038 87 CYS A CA 1
ATOM 701 C C . CYS A 1 87 ? 50.71754 37.07131 42.71650 1.000 29.64381 87 CYS A C 1
ATOM 702 O O . CYS A 1 87 ? 49.62539 36.77872 43.22386 1.000 27.37724 87 CYS A O 1
ATOM 705 N N . GLU A 1 88 ? 51.84220 36.42464 43.02423 1.000 28.49340 88 GLU A N 1
ATOM 706 C CA . GLU A 1 88 ? 51.83132 35.45086 44.10623 1.000 28.70005 88 GLU A CA 1
ATOM 707 C C . GLU A 1 88 ? 51.38186 36.09547 45.40764 1.000 25.79185 88 GLU A C 1
ATOM 708 O O . GLU A 1 88 ? 50.57219 35.52724 46.14337 1.000 25.63660 88 GLU A O 1
ATOM 714 N N . ARG A 1 89 ? 51.87720 37.30200 45.69553 1.000 26.09679 89 ARG A N 1
ATOM 715 C CA . ARG A 1 89 ? 51.50257 37.98331 46.92448 1.000 28.04410 89 ARG A CA 1
ATOM 716 C C . ARG A 1 89 ? 50.04181 38.41162 46.89906 1.000 24.74984 89 ARG A C 1
ATOM 717 O O . ARG A 1 89 ? 49.34123 38.33350 47.91401 1.000 23.82859 89 ARG A O 1
ATOM 725 N N . CYS A 1 90 ? 49.57721 38.87130 45.74371 1.000 25.35066 90 CYS A N 1
ATOM 726 C CA . CYS A 1 90 ? 48.20236 39.33391 45.61279 1.000 22.01987 90 CYS A CA 1
ATOM 727 C C . CYS A 1 90 ? 47.21605 38.18737 45.81977 1.000 22.18304 90 CYS A C 1
ATOM 728 O O . CYS A 1 90 ? 46.26377 38.29207 46.60823 1.000 20.62758 90 CYS A O 1
ATOM 731 N N . ILE A 1 91 ? 47.44834 37.07287 45.13859 1.000 20.88035 91 ILE A N 1
ATOM 732 C CA . ILE A 1 91 ? 46.51774 35.95397 45.23101 1.000 21.87700 91 ILE A CA 1
ATOM 733 C C . ILE A 1 91 ? 46.56183 35.33554 46.62310 1.000 22.45814 91 ILE A C 1
ATOM 734 O O . ILE A 1 91 ? 45.53050 34.90292 47.16058 1.000 20.43200 91 ILE A O 1
ATOM 739 N N . SER A 1 92 ? 47.74665 35.28326 47.23793 1.000 22.17023 92 SER A N 1
ATOM 740 C CA . SER A 1 92 ? 47.82684 34.78935 48.60700 1.000 21.21829 92 SER A CA 1
ATOM 741 C C . SER A 1 92 ? 47.04334 35.69079 49.55838 1.000 20.18844 92 SER A C 1
ATOM 742 O O . SER A 1 92 ? 46.37582 35.20479 50.47536 1.000 20.67149 92 SER A O 1
ATOM 745 N N . PHE A 1 93 ? 47.08317 37.00505 49.32860 1.000 20.44045 93 PHE A N 1
ATOM 746 C CA . PHE A 1 93 ? 46.32472 37.92950 50.16451 1.000 22.04200 93 PHE A CA 1
ATOM 747 C C . PHE A 1 93 ? 44.83402 37.63568 50.06041 1.000 20.11890 93 PHE A C 1
ATOM 748 O O . PHE A 1 93 ? 44.13168 37.52852 51.07213 1.000 19.44426 93 PHE A O 1
ATOM 756 N N . LEU A 1 94 ? 44.34357 37.46555 48.82721 1.000 17.38821 94 LEU A N 1
ATOM 757 C CA . LEU A 1 94 ? 42.92424 37.19108 48.62103 1.000 16.04462 94 LEU A CA 1
ATOM 758 C C . LEU A 1 94 ? 42.54146 35.84763 49.21105 1.000 18.60718 94 LEU A C 1
ATOM 759 O O . LEU A 1 94 ? 41.47988 35.70708 49.81772 1.000 18.18091 94 LEU A O 1
ATOM 764 N N . LEU A 1 95 ? 43.38710 34.84322 49.02724 1.000 18.06632 95 LEU A N 1
ATOM 765 C CA . LEU A 1 95 ? 42.98307 33.50876 49.45912 1.000 18.41437 95 LEU A CA 1
ATOM 766 C C . LEU A 1 95 ? 43.14295 33.34343 50.96095 1.000 20.23952 95 LEU A C 1
ATOM 767 O O . LEU A 1 95 ? 42.39977 32.58062 51.57850 1.000 18.84266 95 LEU A O 1
ATOM 772 N N . GLU A 1 96 ? 44.07277 34.07604 51.56780 1.000 19.70194 96 GLU A N 1
ATOM 773 C CA . GLU A 1 96 ? 44.17049 34.08029 53.02409 1.000 20.95804 96 GLU A CA 1
ATOM 774 C C . GLU A 1 96 ? 42.89020 34.61348 53.64725 1.000 21.05307 96 GLU A C 1
ATOM 775 O O . GLU A 1 96 ? 42.33839 34.01106 54.57554 1.000 22.02406 96 GLU A O 1
ATOM 781 N N . ARG A 1 97 ? 42.37320 35.72408 53.11948 1.000 19.62241 97 ARG A N 1
ATOM 782 C CA . ARG A 1 97 ? 41.12933 36.26783 53.64614 1.000 21.18449 97 ARG A CA 1
ATOM 783 C C . ARG A 1 97 ? 39.97882 35.30531 53.41890 1.000 21.04368 97 ARG A C 1
ATOM 784 O O . ARG A 1 97 ? 39.07812 35.19089 54.25692 1.000 19.88367 97 ARG A O 1
ATOM 792 N N . THR A 1 98 ? 39.99464 34.59629 52.28762 1.000 18.39372 98 THR A N 1
ATOM 793 C CA . THR A 1 98 ? 38.92590 33.65033 51.99575 1.000 16.91421 98 THR A CA 1
ATOM 794 C C . THR A 1 98 ? 38.96057 32.47650 52.96033 1.000 18.03131 98 THR A C 1
ATOM 795 O O . THR A 1 98 ? 37.91431 32.03409 53.43939 1.000 19.40437 98 THR A O 1
ATOM 799 N N . ALA A 1 99 ? 40.14683 31.93870 53.22545 1.000 18.32179 99 ALA A N 1
ATOM 800 C CA . ALA A 1 99 ? 40.22884 30.83151 54.17261 1.000 18.88389 99 ALA A CA 1
ATOM 801 C C . ALA A 1 99 ? 39.84122 31.27831 55.57384 1.000 21.95064 99 ALA A C 1
ATOM 802 O O . ALA A 1 99 ? 39.21623 30.51236 56.31929 1.000 21.27837 99 ALA A O 1
ATOM 804 N N . GLN A 1 100 ? 40.21819 32.50042 55.95545 1.000 21.40909 100 GLN A N 1
ATOM 805 C CA . GLN A 1 100 ? 39.75803 33.05422 57.22645 1.000 23.74274 100 GLN A CA 1
ATOM 806 C C . GLN A 1 100 ? 38.23956 33.06746 57.28940 1.000 24.70132 100 GLN A C 1
ATOM 807 O O . GLN A 1 100 ? 37.63885 32.63954 58.28179 1.000 24.83535 100 GLN A O 1
ATOM 813 N N . GLU A 1 101 ? 37.59952 33.56616 56.22941 1.000 20.16470 101 GLU A N 1
ATOM 814 C CA . GLU A 1 101 ? 36.14660 33.61069 56.20776 1.000 22.03022 101 GLU A CA 1
ATOM 815 C C . GLU A 1 101 ? 35.56147 32.20879 56.21322 1.000 23.08230 101 GLU A C 1
ATOM 816 O O . GLU A 1 101 ? 34.53581 31.95885 56.86393 1.000 24.23716 101 GLU A O 1
ATOM 822 N N . ALA A 1 102 ? 36.19953 31.27514 55.49670 1.000 20.09381 102 ALA A N 1
ATOM 823 C CA . ALA A 1 102 ? 35.68062 29.91003 55.46606 1.000 20.14323 102 ALA A CA 1
ATOM 824 C C . ALA A 1 102 ? 35.64314 29.30974 56.86429 1.000 23.27390 102 ALA A C 1
ATOM 825 O O . ALA A 1 102 ? 34.65219 28.67803 57.24998 1.000 25.22605 102 ALA A O 1
ATOM 827 N N . ARG A 1 103 ? 36.70893 29.50242 57.63504 1.000 22.79635 103 ARG A N 1
ATOM 828 C CA . ARG A 1 103 ? 36.72768 28.96895 58.99539 1.000 28.01429 103 ARG A CA 1
ATOM 829 C C . ARG A 1 103 ? 35.64575 29.61709 59.85334 1.000 28.44941 103 ARG A C 1
ATOM 830 O O . ARG A 1 103 ? 34.96145 28.93732 60.62873 1.000 31.53640 103 ARG A O 1
ATOM 838 N N . LYS A 1 104 ? 35.46299 30.92957 59.70915 1.000 24.78087 104 LYS A N 1
ATOM 839 C CA . LYS A 1 104 ? 34.47780 31.65356 60.50528 1.000 24.78626 104 LYS A CA 1
ATOM 840 C C . LYS A 1 104 ? 33.05005 31.20689 60.20163 1.000 27.39211 104 LYS A C 1
ATOM 841 O O . LYS A 1 104 ? 32.19900 31.19776 61.10195 1.000 30.03424 104 LYS A O 1
ATOM 847 N N . ARG A 1 105 ? 32.76085 30.83253 58.95774 1.000 23.98536 105 ARG A N 1
ATOM 848 C CA . ARG A 1 105 ? 31.41477 30.45650 58.55248 1.000 24.69406 105 ARG A CA 1
ATOM 849 C C . ARG A 1 105 ? 31.21042 28.94352 58.51212 1.000 26.13187 105 ARG A C 1
ATOM 850 O O . ARG A 1 105 ? 30.19019 28.47614 57.99148 1.000 28.81818 105 ARG A O 1
ATOM 858 N N . GLY A 1 106 ? 32.14797 28.17028 59.05590 1.000 25.61873 106 GLY A N 1
ATOM 859 C CA . GLY A 1 106 ? 31.94134 26.74472 59.22127 1.000 29.05196 106 GLY A CA 1
ATOM 860 C C . GLY A 1 106 ? 32.20298 25.89520 57.99968 1.000 31.05240 106 GLY A C 1
ATOM 861 O O . GLY A 1 106 ? 31.87629 24.70336 58.00907 1.000 31.50184 106 GLY A O 1
ATOM 862 N N 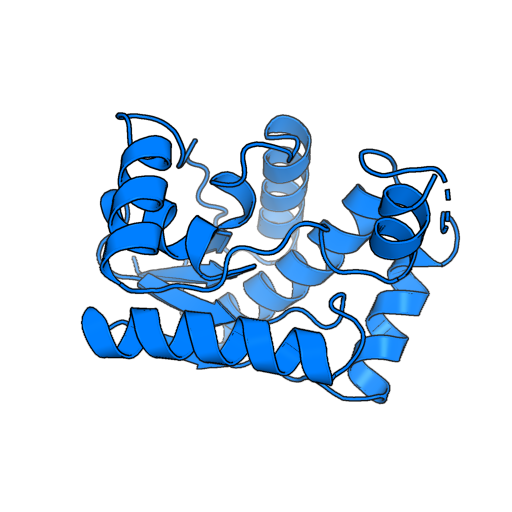. HIS A 1 107 ? 32.78362 26.45956 56.94744 1.000 25.85722 107 HIS A N 1
ATOM 863 C CA . HIS A 1 107 ? 33.06112 25.69974 55.73573 1.000 25.89625 107 HIS A CA 1
ATOM 864 C C . HIS A 1 107 ? 34.33396 24.89177 55.91447 1.000 26.46282 107 HIS A C 1
ATOM 865 O O . HIS A 1 107 ? 35.34952 25.41941 56.36764 1.000 27.87198 107 HIS A O 1
ATOM 872 N N . GLU A 1 108 ? 34.28939 23.61600 55.55717 1.000 28.81848 108 GLU A N 1
ATOM 873 C CA . GLU A 1 108 ? 35.50622 22.83989 55.73215 1.000 29.89274 108 GLU A CA 1
ATOM 874 C C . GLU A 1 108 ? 36.45507 22.95738 54.54810 1.000 25.69219 108 GLU A C 1
ATOM 875 O O . GLU A 1 108 ? 37.59343 22.50247 54.65987 1.000 24.37220 108 GLU A O 1
ATOM 881 N N . SER A 1 109 ? 36.04537 23.60384 53.45392 1.000 24.21871 109 SER A N 1
ATOM 882 C CA . SER A 1 109 ? 36.89866 23.74339 52.27807 1.000 21.64830 109 SER A CA 1
ATOM 883 C C . SER A 1 109 ? 36.77877 25.15644 51.72239 1.000 21.12198 109 SER A C 1
ATOM 884 O O . SER A 1 109 ? 35.79621 25.85650 51.96295 1.000 19.16442 109 SER A O 1
ATOM 887 N N . PHE A 1 110 ? 37.78657 25.55809 50.95050 1.000 19.68947 110 PHE A N 1
ATOM 888 C CA 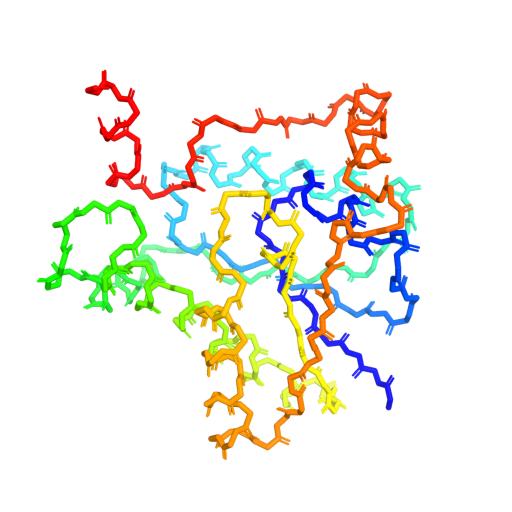. PHE A 1 110 ? 37.71097 26.83855 50.24314 1.000 17.50081 110 PHE A CA 1
ATOM 889 C C . PHE A 1 110 ? 38.33864 26.68167 48.86824 1.000 20.32649 110 PHE A C 1
ATOM 890 O O . PHE A 1 110 ? 39.12883 25.76817 48.62487 1.000 18.88728 110 PHE A O 1
ATOM 898 N N . SER A 1 111 ? 37.99546 27.59750 47.96607 1.000 16.66358 111 SER A N 1
ATOM 899 C CA . SER A 1 111 ? 38.58921 27.57580 46.63843 1.000 16.69792 111 SER A CA 1
ATOM 900 C C . SER A 1 111 ? 38.51698 28.99028 46.05915 1.000 15.56205 111 SER A C 1
ATOM 901 O O . SER A 1 111 ? 38.31634 29.97083 46.78595 1.000 15.62713 111 SER A O 1
ATOM 904 N N . THR A 1 112 ? 38.73755 29.10053 44.76265 1.000 14.87770 112 THR A N 1
ATOM 905 C CA . THR A 1 112 ? 38.64831 30.40456 44.10673 1.000 14.08877 112 THR A CA 1
ATOM 906 C C . THR A 1 112 ? 38.31690 30.22842 42.63627 1.000 16.50797 112 THR A C 1
ATOM 907 O O . THR A 1 112 ? 38.79534 29.29469 41.98231 1.000 15.00132 112 THR A O 1
ATOM 911 N N . THR A 1 113 ? 37.50769 31.15614 42.10652 1.000 13.76811 113 THR A N 1
ATOM 912 C CA . THR A 1 113 ? 37.21931 31.15629 40.68120 1.000 14.54423 113 THR A CA 1
ATOM 913 C C . THR A 1 113 ? 38.42781 31.56395 39.83916 1.000 13.50774 113 THR A C 1
ATOM 914 O O . THR A 1 113 ? 38.36858 31.45551 38.61145 1.000 15.08651 113 THR A O 1
ATOM 918 N N . LEU A 1 114 ? 39.51288 32.02154 40.47090 1.000 14.32442 114 LEU A N 1
ATOM 919 C CA . LEU A 1 114 ? 40.74740 32.27300 39.72389 1.000 16.86650 114 LEU A CA 1
ATOM 920 C C . LEU A 1 114 ? 41.23426 31.00217 39.05268 1.000 18.46829 114 LEU A C 1
ATOM 921 O O . LEU A 1 114 ? 41.93022 31.06302 38.02707 1.000 19.24754 114 LEU A O 1
ATOM 926 N N . LEU A 1 115 ? 40.86293 29.84304 39.61032 1.000 17.17185 115 LEU A N 1
ATOM 927 C CA . LEU A 1 115 ? 41.19885 28.57497 38.96176 1.000 17.79898 115 LEU A CA 1
ATOM 928 C C . LEU A 1 115 ? 40.52656 28.41026 37.60904 1.000 21.06148 115 LEU A C 1
ATOM 929 O O . LEU A 1 115 ? 40.92021 27.52660 36.83875 1.000 22.85074 115 LEU A O 1
ATOM 934 N N . ALA A 1 116 ? 39.51904 29.22864 37.29061 1.000 17.22054 116 ALA A N 1
ATOM 935 C CA . ALA A 1 116 ? 38.87134 29.18484 35.99395 1.000 19.54720 116 ALA A CA 1
ATOM 936 C C . ALA A 1 116 ? 39.44146 30.20058 35.01712 1.000 22.46406 116 ALA A C 1
ATOM 937 O O . ALA A 1 116 ? 39.02918 30.22044 33.85453 1.000 24.95618 116 ALA A O 1
ATOM 939 N N . SER A 1 117 ? 40.34710 31.04362 35.45328 1.000 21.59332 117 SER A N 1
ATOM 940 C CA . SER A 1 117 ? 40.80259 32.11325 34.57683 1.000 26.32845 117 SER A CA 1
ATOM 941 C C . SER A 1 117 ? 41.86157 31.58149 33.61721 1.000 32.28300 117 SER A C 1
ATOM 942 O O . SER A 1 117 ? 42.81132 30.93257 34.05298 1.000 30.79577 117 SER A O 1
ATOM 945 N N . PRO A 1 118 ? 41.73406 31.82959 32.31184 1.000 34.19362 118 PRO A N 1
ATOM 946 C CA . PRO A 1 118 ? 42.73356 31.29329 31.37149 1.000 36.63575 118 PRO A CA 1
ATOM 947 C C . PRO A 1 118 ? 44.10390 31.94725 31.48996 1.000 36.64077 118 PRO A C 1
ATOM 948 O O . PRO A 1 118 ? 45.09007 31.35846 31.02994 1.000 39.84900 118 PRO A O 1
ATOM 952 N N . ARG A 1 119 ? 44.21286 33.13385 32.08577 1.000 33.47481 119 ARG A N 1
ATOM 953 C CA . ARG A 1 119 ? 45.53339 33.74989 32.17618 1.000 41.72178 119 ARG A CA 1
ATOM 954 C C . ARG A 1 119 ? 46.34091 33.18431 33.34061 1.000 44.33088 119 ARG A C 1
ATOM 955 O O . ARG A 1 119 ? 47.56377 33.03476 33.23239 1.000 48.74326 119 ARG A O 1
ATOM 963 N N . LYS A 1 120 ? 45.68199 32.83576 34.44165 1.000 33.19598 120 LYS A N 1
ATOM 964 C CA . LYS A 1 120 ? 46.39828 32.62252 35.68363 1.000 31.13564 120 LYS A CA 1
ATOM 965 C C . LYS A 1 120 ? 47.23313 31.34062 35.63479 1.000 30.99266 120 LYS A C 1
ATOM 966 O O . LYS A 1 120 ? 47.05533 30.46031 34.78647 1.000 31.32793 120 LYS A O 1
ATOM 972 N N . ASN A 1 121 ? 48.17974 31.25796 36.55493 1.000 29.76962 121 ASN A N 1
ATOM 973 C CA . ASN A 1 121 ? 49.10063 30.13376 36.60535 1.000 26.08716 121 ASN A CA 1
ATOM 974 C C . ASN A 1 121 ? 48.53306 29.11439 37.59256 1.000 23.31225 121 ASN A C 1
ATOM 975 O O . ASN A 1 121 ? 48.53253 29.35850 38.79922 1.000 24.58507 121 ASN A O 1
ATOM 980 N N . LEU A 1 122 ? 48.03029 27.97694 37.08503 1.000 23.35145 122 LEU A N 1
ATOM 981 C CA . LEU A 1 122 ? 47.42055 26.98710 37.97719 1.000 23.23766 122 LEU A CA 1
ATOM 982 C C . LEU A 1 122 ? 48.39592 26.39110 38.99158 1.000 20.94283 122 LEU A C 1
ATOM 983 O O . LEU A 1 122 ? 47.99604 26.18998 40.14880 1.000 18.84690 122 LEU A O 1
ATOM 988 N N . PRO A 1 123 ? 49.63686 26.04144 38.63766 1.000 20.48832 123 PRO A N 1
ATOM 989 C CA . PRO A 1 123 ? 50.56444 25.57592 39.68228 1.000 20.16697 123 PRO A CA 1
ATOM 990 C C . PRO A 1 123 ? 50.77054 26.59406 40.79051 1.000 20.16947 123 PRO A C 1
ATOM 991 O O . PRO A 1 123 ? 50.79850 26.22723 41.97153 1.000 20.59968 123 PRO A O 1
ATOM 995 N N . MET A 1 124 ? 50.91018 27.87276 40.42986 1.000 20.54200 124 MET A N 1
ATOM 996 C CA . MET A 1 124 ? 51.07039 28.90441 41.44694 1.000 22.44581 124 MET A CA 1
ATOM 997 C C . MET A 1 124 ? 49.85186 28.95840 42.35996 1.000 23.46460 124 MET A C 1
ATOM 998 O O . MET A 1 124 ? 49.98343 29.01830 43.58787 1.000 22.91378 124 MET A O 1
ATOM 1003 N N . ILE A 1 125 ? 48.65040 28.92610 41.78000 1.000 20.90177 125 ILE A N 1
ATOM 1004 C CA . ILE A 1 125 ? 47.45695 29.00566 42.62066 1.000 19.75870 125 ILE A CA 1
ATOM 1005 C C . ILE A 1 125 ? 47.35101 27.78572 43.51911 1.000 20.08874 125 ILE A C 1
ATOM 1006 O O . ILE A 1 125 ? 47.01501 27.89904 44.70349 1.000 20.60716 125 ILE A O 1
ATOM 1011 N N . GLU A 1 126 ? 47.62206 26.59009 42.9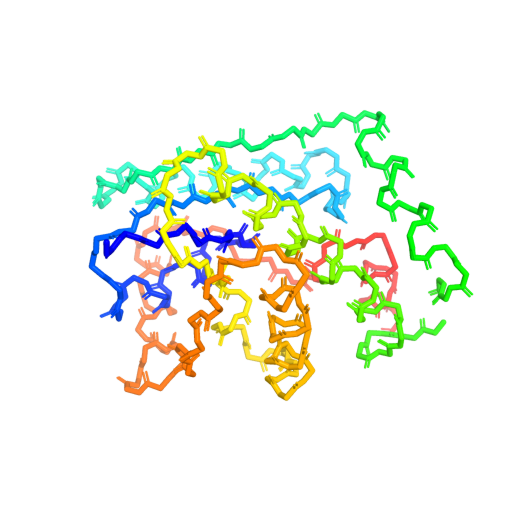7864 1.000 20.05981 126 GLU A N 1
ATOM 1012 C CA . GLU A 1 126 ? 47.49591 25.40119 43.81197 1.000 20.52232 126 GLU A CA 1
ATOM 1013 C C . GLU A 1 126 ? 48.52611 25.41401 44.93356 1.000 20.12928 126 GLU A C 1
ATOM 1014 O O . GLU A 1 126 ? 48.21962 25.02011 46.05787 1.000 20.22503 126 GLU A O 1
ATOM 1020 N N . ASN A 1 127 ? 49.74910 25.88145 44.65989 1.000 21.16443 127 ASN A N 1
ATOM 1021 C CA . ASN A 1 127 ? 50.73747 26.03452 45.72930 1.000 24.44673 127 ASN A CA 1
ATOM 1022 C C . ASN A 1 127 ? 50.26914 26.97122 46.82444 1.000 23.44819 127 ASN A C 1
ATOM 1023 O O . ASN A 1 127 ? 50.37278 26.65400 48.01388 1.000 23.36121 127 ASN A O 1
ATOM 1028 N N . ILE A 1 128 ? 49.72976 28.12722 46.43581 1.000 20.57553 128 ILE A N 1
ATOM 1029 C CA . ILE A 1 128 ? 49.24836 29.08860 47.41869 1.000 22.08681 128 ILE A CA 1
ATOM 1030 C C . ILE A 1 128 ? 48.12010 28.47702 48.23331 1.000 20.07721 128 ILE A C 1
ATOM 1031 O O . ILE A 1 128 ? 48.09751 28.56772 49.46974 1.000 22.25457 128 ILE A O 1
ATOM 1036 N N . GLY A 1 129 ? 47.16640 27.84513 47.54716 1.000 19.63049 129 GLY A N 1
ATOM 1037 C CA . GLY A 1 129 ? 46.03329 27.27730 48.25082 1.000 19.77183 129 GLY A CA 1
ATOM 1038 C C . GLY A 1 129 ? 46.45458 26.20922 49.24182 1.000 22.37644 129 GLY A C 1
ATOM 1039 O O . GLY A 1 129 ? 45.93627 26.13971 50.35710 1.000 21.75872 129 GLY A O 1
ATOM 1040 N N . LYS A 1 130 ? 47.40640 25.36508 48.85000 1.000 22.81525 130 LYS A N 1
ATOM 1041 C CA . LYS A 1 130 ? 47.82701 24.30476 49.75522 1.000 24.70402 130 LYS A CA 1
ATOM 1042 C C . LYS A 1 130 ? 48.61677 24.86334 50.93607 1.000 25.51609 130 LYS A C 1
ATOM 1043 O O . LYS A 1 130 ? 48.48220 24.37033 52.06451 1.000 28.41844 130 LYS A O 1
ATOM 1049 N N . THR A 1 131 ? 49.40107 25.91777 50.70702 1.000 26.16221 131 THR A N 1
ATOM 1050 C CA . THR A 1 131 ? 50.08419 26.60150 51.79748 1.000 27.17361 131 THR A CA 1
ATOM 1051 C C . THR A 1 131 ? 49.08803 27.20340 52.78248 1.000 28.87891 131 THR A C 1
ATOM 1052 O O . THR A 1 131 ? 49.25602 27.09765 54.00500 1.000 30.51317 131 THR A O 1
ATOM 1056 N N . ILE A 1 132 ? 48.03191 27.83645 52.26915 1.000 23.49220 132 ILE A N 1
ATOM 1057 C CA . ILE A 1 132 ? 47.03747 28.43807 53.14653 1.000 22.73549 132 ILE A CA 1
ATOM 1058 C C . ILE A 1 132 ? 46.23661 27.36062 53.87198 1.000 25.02759 132 ILE A C 1
ATOM 1059 O O . ILE A 1 132 ? 45.89893 27.50869 55.05372 1.000 27.47404 132 ILE A O 1
ATOM 1064 N N . GLU A 1 133 ? 45.94335 26.25501 53.19053 1.000 23.48572 133 GLU A N 1
ATOM 1065 C CA . GLU A 1 133 ? 45.30185 25.11416 53.84388 1.000 27.88985 133 GLU A CA 1
ATOM 1066 C C . GLU A 1 133 ? 46.07511 24.67065 55.07814 1.000 30.70764 133 GLU A C 1
ATOM 1067 O O . GLU A 1 133 ? 45.48892 24.43059 56.13946 1.000 31.40119 133 GLU A O 1
ATOM 1073 N N . GLU A 1 134 ? 47.39571 24.53470 54.94184 1.000 30.08833 134 GLU A N 1
ATOM 1074 C CA . GLU A 1 134 ? 48.23187 24.12803 56.07006 1.000 34.19751 134 GLU A CA 1
ATOM 1075 C C . GLU A 1 134 ? 48.13497 25.11222 57.22815 1.000 35.96310 134 GLU A C 1
ATOM 1076 O O . GLU A 1 134 ? 48.17842 24.71386 58.40015 1.000 35.65381 134 GLU A O 1
ATOM 1082 N N . LYS A 1 135 ? 48.01606 26.40589 56.92020 1.000 33.08068 135 LYS A N 1
ATOM 1083 C CA . LYS A 1 135 ? 48.02339 27.43591 57.95063 1.000 35.00464 135 LYS A CA 1
ATOM 1084 C C . LYS A 1 135 ? 46.68433 27.53008 58.67847 1.000 35.3803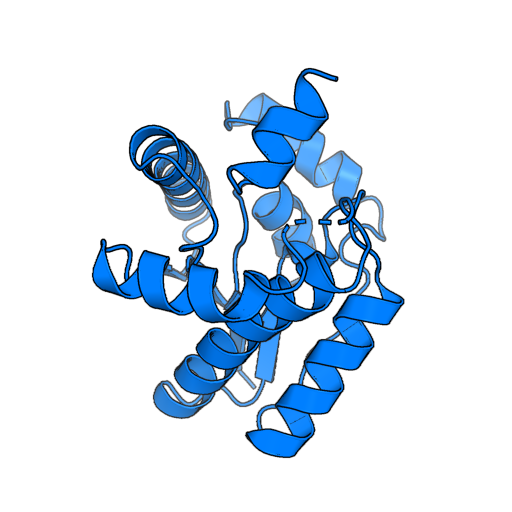9 135 LYS A C 1
ATOM 1085 O O . LYS A 1 135 ? 46.64942 27.74596 59.89689 1.000 37.21588 135 LYS A O 1
ATOM 1091 N N . TYR A 1 136 ? 45.57257 27.36947 57.96068 1.000 32.88077 136 TYR A N 1
ATOM 1092 C CA . TYR A 1 136 ? 44.25286 27.59642 58.52620 1.000 32.52307 136 TYR A CA 1
ATOM 1093 C C . TYR A 1 136 ? 43.46225 26.32617 58.78862 1.000 31.98346 136 TYR A C 1
ATOM 1094 O O . TYR A 1 136 ? 42.43828 26.39385 59.47427 1.000 33.86362 136 TYR A O 1
ATOM 1103 N N . GLY A 1 137 ? 43.88951 25.18229 58.26051 1.000 33.57859 137 GLY A N 1
ATOM 1104 C CA . GLY A 1 137 ? 43.12591 23.96299 58.45372 1.000 31.70525 137 GLY A CA 1
ATOM 1105 C C . GLY A 1 137 ? 41.78846 23.95504 57.75817 1.000 33.90536 137 GLY A C 1
ATOM 1106 O O . GLY A 1 137 ? 40.85269 23.29907 58.22563 1.000 33.47295 137 GLY A O 1
ATOM 1107 N N . VAL A 1 138 ? 41.66168 24.70161 56.66737 1.000 25.59537 138 VAL A N 1
ATOM 1108 C CA . VAL A 1 138 ? 40.54236 24.59107 55.74347 1.000 27.60204 138 VAL A CA 1
ATOM 1109 C C . VAL A 1 138 ? 41.09763 23.98586 54.46531 1.000 22.67393 138 VAL A C 1
ATOM 1110 O O . VAL A 1 138 ? 42.11497 24.46194 53.94910 1.000 24.71190 138 VAL A O 1
ATOM 1114 N N . LYS A 1 139 ? 40.45825 22.92866 53.97034 1.000 23.40233 139 LYS A N 1
ATOM 1115 C CA . LYS A 1 139 ? 40.99262 22.23287 52.80656 1.000 22.60207 139 LYS A CA 1
ATOM 1116 C C . LYS A 1 139 ? 40.87339 23.10543 51.56145 1.000 22.89566 139 LYS A C 1
ATOM 1117 O O . LYS A 1 139 ? 39.81261 23.67066 51.29984 1.000 23.12646 139 LYS A O 1
ATOM 1123 N N . PHE A 1 140 ? 41.94725 23.17777 50.77848 1.000 21.67151 140 PHE A N 1
ATOM 1124 C CA . PHE A 1 140 ? 41.89461 23.85023 49.48474 1.000 19.72571 140 PHE A CA 1
ATOM 1125 C C . PHE A 1 140 ? 41.37737 22.88589 48.42982 1.000 23.97472 140 PHE A C 1
ATOM 1126 O O . PHE A 1 140 ? 41.97319 21.82826 48.18848 1.000 24.09741 140 PHE A O 1
ATOM 1134 N N . PHE A 1 141 ? 40.27404 23.25175 47.79726 1.000 19.52944 141 PHE A N 1
ATOM 1135 C CA . PHE A 1 141 ? 39.69183 22.45775 46.72758 1.000 21.36501 141 PHE A CA 1
ATOM 1136 C C . PHE A 1 141 ? 40.26359 22.93835 45.39761 1.000 23.56524 141 PHE A C 1
ATOM 1137 O O . PHE A 1 141 ? 39.97374 24.05375 44.94865 1.000 20.79220 141 PHE A O 1
ATOM 1145 N N . PHE A 1 142 ? 41.07910 22.10061 44.76667 1.000 22.72541 142 PHE A N 1
ATOM 1146 C CA . PHE A 1 142 ? 41.62665 22.39824 43.45363 1.000 22.97785 142 PHE A CA 1
ATOM 1147 C C . PHE A 1 142 ? 40.83761 21.66590 42.38182 1.000 23.58180 142 PHE A C 1
ATOM 1148 O O . PHE A 1 142 ? 40.52824 20.47467 42.51118 1.000 26.12162 142 PHE A O 1
ATOM 1156 N N . LYS A 1 143 ? 40.54331 22.38224 41.31283 1.000 21.89681 143 LYS A N 1
ATOM 1157 C CA . LYS A 1 143 ? 39.97873 21.81883 40.10732 1.000 26.37314 143 LYS A CA 1
ATOM 1158 C C . LYS A 1 143 ? 40.44227 22.70922 38.97182 1.000 26.59301 143 LYS A C 1
ATOM 1159 O O . LYS A 1 143 ? 40.54203 23.92895 39.13611 1.000 29.28117 143 LYS A O 1
ATOM 1165 N N . ASN A 1 144 ? 40.76505 22.10975 37.84072 1.000 29.52932 144 ASN A N 1
ATOM 1166 C CA . ASN A 1 144 ? 40.95210 22.94024 36.65774 1.000 34.81095 144 ASN A CA 1
ATOM 1167 C C . ASN A 1 144 ? 39.55897 23.32372 36.18108 1.000 31.88179 144 ASN A C 1
ATOM 1168 O O . ASN A 1 144 ? 38.91731 22.58754 35.43374 1.000 38.57970 144 ASN A O 1
ATOM 1173 N N . PHE A 1 145 ? 39.06418 24.48591 36.63298 1.000 31.35307 145 PHE A N 1
ATOM 1174 C CA . PHE A 1 145 ? 37.67092 24.81990 36.34303 1.000 29.04698 145 PHE A CA 1
ATOM 1175 C C . PHE A 1 145 ? 37.40522 25.06340 34.87004 1.000 30.54820 145 PHE A C 1
ATOM 1176 O O . PHE A 1 145 ? 36.23764 25.02033 34.46109 1.000 31.59580 145 PHE A O 1
ATOM 1184 N N . ARG A 1 146 ? 38.44066 25.27714 34.06097 1.000 30.02714 146 ARG A N 1
ATOM 1185 C CA . ARG A 1 146 ? 38.24364 25.44781 32.62381 1.000 36.50831 146 ARG A CA 1
ATOM 1186 C C . ARG A 1 146 ? 38.01001 24.13732 31.87973 1.000 39.23391 146 ARG A C 1
ATOM 1187 O O . ARG A 1 146 ? 37.64626 24.17879 30.69694 1.000 40.06679 146 ARG A O 1
ATOM 1195 N N . LYS A 1 147 ? 38.18939 22.98876 32.52856 1.000 39.62733 147 LYS A N 1
ATOM 1196 C CA . LYS A 1 147 ? 38.07247 21.71473 31.83025 1.000 39.50370 147 LYS A CA 1
ATOM 1197 C C . LYS A 1 147 ? 36.60753 21.33126 31.62564 1.000 42.52160 147 LYS A C 1
ATOM 1198 O O . LYS A 1 147 ? 35.68627 21.93039 32.18985 1.000 40.06446 147 LYS A O 1
ATOM 1204 N N . GLY A 1 148 ? 36.40000 20.30027 30.80611 1.000 42.66465 148 GLY A N 1
ATOM 1205 C CA . GLY A 1 148 ? 35.05309 19.90878 30.44461 1.000 41.98282 148 GLY A CA 1
ATOM 1206 C C . GLY A 1 148 ? 34.36280 20.87735 29.51748 1.000 40.00898 148 GLY A C 1
ATOM 1207 O O . GLY A 1 148 ? 33.13481 20.85816 29.41737 1.000 45.07203 148 GLY A O 1
ATOM 1208 N N . GLY A 1 149 ? 35.12283 21.72078 28.82455 1.000 40.62674 149 GLY A N 1
ATOM 1209 C CA . GLY A 1 149 ? 34.53404 22.77508 28.02611 1.000 41.88546 149 GLY A CA 1
ATOM 1210 C C . GLY A 1 149 ? 33.90365 23.90078 28.81501 1.000 41.51966 149 GLY A C 1
ATOM 1211 O O . GLY A 1 149 ? 33.20924 24.73570 28.22460 1.000 34.92532 149 GLY A O 1
ATOM 1212 N N . ALA A 1 150 ? 34.12566 23.95964 30.13528 1.000 37.23794 150 ALA A N 1
ATOM 1213 C CA . ALA A 1 150 ? 33.42420 24.95136 30.94529 1.000 33.29967 150 ALA A CA 1
ATOM 1214 C C . ALA A 1 150 ? 33.82289 26.37556 30.58081 1.000 28.10329 150 ALA A C 1
ATOM 1215 O O . ALA A 1 150 ? 32.98526 27.27990 30.68028 1.000 30.11715 150 ALA A O 1
ATOM 1217 N N . TYR A 1 151 ? 35.07407 26.60725 30.17259 1.000 29.51305 151 TYR A N 1
ATOM 1218 C CA . TYR A 1 151 ? 35.46435 27.97655 29.83505 1.000 30.95734 151 TYR A CA 1
ATOM 1219 C C . TYR A 1 151 ? 34.62271 28.50399 28.69194 1.000 31.73989 151 TYR A C 1
ATOM 1220 O O . TYR A 1 151 ? 34.05166 29.59401 28.77889 1.000 27.31394 151 TYR A O 1
ATOM 1229 N N . GLN A 1 152 ? 34.56111 27.75207 27.59085 1.000 28.81057 152 GLN A N 1
ATOM 1230 C CA . GLN A 1 152 ? 33.69161 28.15721 26.49763 1.000 29.62385 152 GLN A CA 1
ATOM 1231 C C . GLN A 1 152 ? 32.24823 28.21582 26.95133 1.000 28.37594 152 GLN A C 1
ATOM 1232 O O . GLN A 1 152 ? 31.46604 29.04169 26.46656 1.000 28.33509 152 GLN A O 1
ATOM 1238 N N . GLU A 1 153 ? 31.87902 27.35764 27.89509 1.000 29.51673 153 GLU A N 1
ATOM 1239 C CA . GLU A 1 153 ? 30.53276 27.42480 28.42733 1.000 30.39383 153 GLU A CA 1
ATOM 1240 C C . GLU A 1 153 ? 30.32462 28.70726 29.23417 1.000 27.29702 153 GLU A C 1
ATOM 1241 O O . GLU A 1 153 ? 29.25726 29.32693 29.15464 1.000 29.47699 153 GLU A O 1
ATOM 1247 N N . GLY A 1 154 ? 31.35693 29.16906 29.94349 1.000 27.90509 154 GLY A N 1
ATOM 1248 C CA . GLY A 1 154 ? 31.26722 30.46895 30.59359 1.000 26.22450 154 GLY A CA 1
ATOM 1249 C C . GLY A 1 154 ? 31.19073 31.60671 29.59116 1.000 25.39958 154 GLY A C 1
ATOM 1250 O O . GLY A 1 154 ? 30.44511 32.57053 29.78500 1.000 25.90612 154 GLY A O 1
ATOM 1251 N N . VAL A 1 155 ? 31.90585 31.48100 28.47254 1.000 25.34574 155 VAL A N 1
ATOM 1252 C CA . VAL A 1 155 ? 31.85403 32.52783 27.45000 1.000 26.51003 155 VAL A CA 1
ATOM 1253 C C . VAL A 1 155 ? 30.43734 32.68500 26.90240 1.000 25.21974 155 VAL A C 1
ATOM 1254 O O . VAL A 1 155 ? 29.91071 33.79663 26.80548 1.000 26.32486 155 VAL A O 1
ATOM 1258 N N . ARG A 1 156 ? 29.78013 31.58129 26.53613 1.000 24.76784 156 ARG A N 1
ATOM 1259 C CA . ARG A 1 156 ? 28.46565 31.76367 25.92621 1.000 28.60769 156 ARG A CA 1
ATOM 1260 C C . ARG A 1 156 ? 27.41927 32.22421 26.94273 1.000 28.03838 156 ARG A C 1
ATOM 1261 O O . ARG A 1 156 ? 26.49853 32.96707 26.58440 1.000 29.04683 156 ARG A O 1
ATOM 1269 N N . LEU A 1 157 ? 27.52710 31.79113 28.20936 1.000 25.59330 157 LEU A N 1
ATOM 1270 C CA . LEU A 1 157 ? 26.61135 32.31953 29.21946 1.000 27.88227 157 LEU A CA 1
ATOM 1271 C C . LEU A 1 157 ? 26.86801 33.79744 29.46077 1.000 24.48319 157 LEU A C 1
ATOM 1272 O O . LEU A 1 157 ? 25.92395 34.56867 29.64874 1.000 28.26004 157 LEU A O 1
ATOM 1277 N N . SER A 1 158 ? 28.14005 34.20737 29.47813 1.000 25.98856 158 SER A N 1
ATOM 1278 C CA . SER A 1 158 ? 28.44438 35.62727 29.64661 1.000 24.53148 158 SER A CA 1
ATOM 1279 C C . SER A 1 158 ? 27.79848 36.44593 28.53768 1.000 28.31110 158 SER A C 1
ATOM 1280 O O . SER A 1 158 ? 27.20725 37.50098 28.78968 1.000 28.31614 158 SER A O 1
ATOM 1283 N N . LYS A 1 159 ? 27.90866 35.97273 27.29479 1.000 27.81801 159 LYS A N 1
ATOM 1284 C CA . LYS A 1 159 ? 27.33808 36.71251 26.17220 1.000 29.49212 159 LYS A CA 1
ATOM 1285 C C . LYS A 1 159 ? 25.82142 36.79012 26.28447 1.000 31.82483 159 LYS A C 1
ATOM 1286 O O . LYS A 1 159 ? 25.23130 37.87121 26.16926 1.000 35.76206 159 LYS A O 1
ATOM 1292 N N . GLU A 1 160 ? 25.17495 35.65282 26.53805 1.000 33.27203 160 GLU A N 1
ATOM 1293 C CA . GLU A 1 160 ? 23.71813 35.62956 26.60628 1.000 35.77267 160 GLU A CA 1
ATOM 1294 C C . GLU A 1 160 ? 23.19983 36.48768 27.74700 1.000 36.47109 160 GLU A C 1
ATOM 1295 O O . GLU A 1 160 ? 22.20964 37.21198 27.59055 1.000 39.27400 160 GLU A O 1
ATOM 1301 N N . LEU A 1 161 ? 23.84854 36.41426 28.90505 1.000 35.22466 161 LEU A N 1
ATOM 1302 C CA . LEU A 1 161 ? 23.41020 37.18194 30.05999 1.000 32.08963 161 LEU A CA 1
ATOM 1303 C C . LEU A 1 161 ? 23.76948 38.65627 29.97045 1.000 33.59831 161 LEU A C 1
ATOM 1304 O O . LEU A 1 161 ? 23.25866 39.44330 30.76999 1.000 35.53078 161 LEU A O 1
ATOM 1309 N N . GLY A 1 162 ? 24.62225 39.05479 29.03295 1.000 30.45969 162 GLY A N 1
ATOM 1310 C CA . GLY A 1 162 ? 25.03949 40.44628 28.98739 1.000 32.32297 162 GLY A CA 1
ATOM 1311 C C . GLY A 1 162 ? 25.98988 40.80933 30.10687 1.000 36.97583 162 GLY A C 1
ATOM 1312 O O . GLY A 1 162 ? 25.86902 41.89111 30.69720 1.000 38.55543 162 GLY A O 1
ATOM 1313 N N . ILE A 1 163 ? 26.94093 39.93306 30.40558 1.000 30.45711 163 ILE A N 1
ATOM 1314 C CA . ILE A 1 163 ? 27.80884 40.07226 31.56930 1.000 31.48754 163 ILE A CA 1
ATOM 1315 C C . ILE A 1 163 ? 29.06347 40.82729 31.15573 1.000 28.52377 163 ILE A C 1
ATOM 1316 O O . ILE A 1 163 ? 29.69925 40.48059 30.15200 1.000 30.55677 163 ILE A O 1
ATOM 1321 N N . TYR A 1 164 ? 29.41958 41.85944 31.92942 1.000 26.72702 164 TYR A N 1
ATOM 1322 C CA . TYR A 1 164 ? 30.64766 42.61516 31.68878 1.000 28.26809 164 TYR A CA 1
ATOM 1323 C C . TYR A 1 164 ? 31.86532 41.69741 31.73582 1.000 31.59803 164 TYR A C 1
ATOM 1324 O O . TYR A 1 164 ? 32.04590 40.94332 32.70079 1.000 25.64330 164 TYR A O 1
ATOM 1333 N N . ARG A 1 165 ? 32.69495 41.76753 30.68499 1.000 27.69819 165 ARG A N 1
ATOM 1334 C CA . ARG A 1 165 ? 33.94192 41.01023 30.56197 1.000 27.82817 165 ARG A CA 1
ATOM 1335 C C . ARG A 1 165 ? 35.10768 41.99763 30.51316 1.000 28.52466 165 ARG A C 1
ATOM 1336 O O . ARG A 1 165 ? 35.30946 42.67721 29.49959 1.000 30.30850 165 ARG A O 1
ATOM 1344 N N . GLN A 1 166 ? 35.88674 42.06543 31.59141 1.000 25.29138 166 GLN A N 1
ATOM 1345 C CA . GLN A 1 166 ? 36.95961 43.04492 31.71507 1.000 24.95452 166 GLN A CA 1
ATOM 1346 C C . GLN A 1 166 ? 38.15823 42.67691 30.84020 1.000 31.64448 166 GLN A C 1
ATOM 1347 O O . GLN A 1 166 ? 38.30120 41.53954 30.37936 1.000 28.88527 166 GLN A O 1
ATOM 1353 N N . ASN A 1 167 ? 39.03219 43.66581 30.60492 1.000 29.12540 167 ASN A N 1
ATOM 1354 C CA . ASN A 1 167 ? 40.22055 43.42756 29.78856 1.000 34.93958 167 ASN A CA 1
ATOM 1355 C C . ASN A 1 167 ? 41.51883 43.75309 30.52315 1.000 37.52819 167 ASN A C 1
ATOM 1356 O O . ASN A 1 167 ? 42.56288 43.92307 29.88308 1.000 38.00339 167 ASN A O 1
ATOM 1361 N N . TYR A 1 168 ? 41.48250 43.84525 31.84977 1.000 29.70089 168 TYR A N 1
ATOM 1362 C CA . TYR A 1 168 ? 42.71127 43.91176 32.62867 1.000 31.21913 168 TYR A CA 1
ATOM 1363 C C . TYR A 1 168 ? 42.46715 43.22295 33.96058 1.000 29.88490 168 TYR A C 1
ATOM 1364 O O . TYR A 1 168 ? 41.33391 43.15844 34.44094 1.000 28.09131 168 TYR A O 1
ATOM 1373 N N . CYS A 1 169 ? 43.54599 42.69845 34.54495 1.000 28.96497 169 CYS A N 1
ATOM 1374 C CA . CYS A 1 169 ? 43.39708 41.78076 35.66753 1.000 30.47307 169 CYS A CA 1
ATOM 1375 C C . CYS A 1 169 ? 42.64658 42.43246 36.82063 1.000 29.81731 169 CYS A C 1
ATOM 1376 O O . CYS A 1 169 ? 41.71223 41.84704 37.37663 1.000 26.39456 169 CYS A O 1
ATOM 1379 N N . GLY A 1 170 ? 43.04145 43.64539 37.19652 1.000 27.25194 170 GLY A N 1
ATOM 1380 C CA . GLY A 1 170 ? 42.25248 44.40766 38.14537 1.000 27.09327 170 GLY A CA 1
ATOM 1381 C C . GLY A 1 170 ? 43.00705 45.52084 38.84209 1.000 29.41889 170 GLY A C 1
ATOM 1382 O O . GLY A 1 170 ? 42.43729 46.58025 39.13542 1.000 28.25177 170 GLY A O 1
ATOM 1383 N N . CYS A 1 171 ? 44.28901 45.30928 39.11780 1.000 27.49195 171 CYS A N 1
ATOM 1384 C CA . CYS A 1 171 ? 45.01306 46.29936 39.89342 1.000 29.96467 171 CYS A CA 1
ATOM 1385 C C . CYS A 1 171 ? 45.54710 47.40673 38.99184 1.000 32.11073 171 CYS A C 1
ATOM 1386 O O . CYS A 1 171 ? 45.55372 47.29995 37.76393 1.000 32.51001 171 CYS A O 1
ATOM 1389 N N . VAL A 1 172 ? 46.02633 48.47542 39.63166 1.000 31.34433 172 VAL A N 1
ATOM 1390 C CA . VAL A 1 172 ? 46.54360 49.61744 38.88270 1.000 34.35725 172 VAL A CA 1
ATOM 1391 C C . VAL A 1 172 ? 47.73860 49.20258 38.03183 1.000 38.03948 172 VAL A C 1
ATOM 1392 O O . VAL A 1 172 ? 47.90941 49.67755 36.90092 1.000 35.39234 172 VAL A O 1
ATOM 1396 N N . PHE A 1 173 ? 48.57064 48.29374 38.54805 1.000 34.83580 173 PHE A N 1
ATOM 1397 C CA . PHE A 1 173 ? 49.71945 47.82141 37.78172 1.000 36.79058 173 PHE A CA 1
ATOM 1398 C C . PHE A 1 173 ? 49.27598 47.16262 36.48510 1.000 39.21910 173 PHE A C 1
ATOM 1399 O O . PHE A 1 173 ? 49.83776 47.42832 35.41561 1.000 40.32029 173 PHE A O 1
ATOM 1407 N N . SER A 1 174 ? 48.26296 46.29616 36.56041 1.000 37.05818 174 SER A N 1
ATOM 1408 C CA . SER A 1 174 ? 47.80189 45.60449 35.36297 1.000 37.53441 174 SER A CA 1
ATOM 1409 C C . SER A 1 174 ? 47.16341 46.56866 34.36989 1.000 38.01220 174 SER A C 1
ATOM 1410 O O . SER A 1 174 ? 47.21336 46.33238 33.15565 1.000 36.73177 174 SER A O 1
ATOM 1413 N N . LEU A 1 175 ? 46.56394 47.65795 34.85699 1.000 35.54412 175 LEU A N 1
ATOM 1414 C CA . LEU A 1 175 ? 45.98185 48.63848 33.94512 1.000 35.88922 175 LEU A CA 1
ATOM 1415 C C . LEU A 1 175 ? 47.06494 49.36297 33.15387 1.000 39.42056 175 LEU A C 1
ATOM 1416 O O . LEU A 1 175 ? 46.89187 49.63590 31.96129 1.000 40.43038 175 LEU A O 1
ATOM 1421 N N . LEU A 1 176 ? 48.19016 49.67665 33.79985 1.000 42.73954 176 LEU A N 1
ATOM 1422 C CA . LEU A 1 176 ? 49.29876 50.31395 33.09345 1.000 43.65364 176 LEU A CA 1
ATOM 1423 C C . LEU A 1 176 ? 49.94898 49.35176 32.10938 1.000 49.34889 176 LEU A C 1
ATOM 1424 O O . LEU A 1 176 ? 50.26958 49.73303 30.97595 1.000 51.09436 176 LEU A O 1
ATOM 1429 N N . GLU A 1 177 ? 50.15127 48.10038 32.52364 1.000 45.60735 177 GLU A N 1
ATOM 1430 C CA . GLU A 1 177 ? 50.72576 47.11215 31.62081 1.000 46.88753 177 GLU A CA 1
ATOM 1431 C C . GLU A 1 177 ? 49.82094 46.86730 30.41839 1.000 49.23496 177 GLU A C 1
ATOM 1432 O O . GLU A 1 177 ? 50.30627 46.52313 29.33558 1.000 51.56636 177 GLU A O 1
ATOM 1438 N N . ARG A 1 178 ? 48.51024 47.06088 30.58260 1.000 46.76889 178 ARG A N 1
ATOM 1439 C CA . ARG A 1 178 ? 47.59631 46.97841 29.44863 1.000 47.50759 178 ARG A CA 1
ATOM 1440 C C . ARG A 1 178 ? 47.92172 48.03720 28.39973 1.000 51.55866 178 ARG A C 1
ATOM 1441 O O . ARG A 1 178 ? 47.88091 47.76173 27.19371 1.000 50.98597 178 ARG A O 1
ATOM 1449 N N . ARG A 1 179 ? 48.26147 49.25207 28.83979 1.000 48.86469 179 ARG A N 1
ATOM 1450 C CA . ARG A 1 179 ? 48.57383 50.32530 27.89681 1.000 51.99446 179 ARG A CA 1
ATOM 1451 C C . ARG A 1 179 ? 49.83792 50.01565 27.09956 1.000 53.36747 179 ARG A C 1
ATOM 1452 O O . ARG A 1 179 ? 49.86917 50.17535 25.87294 1.000 54.74348 179 ARG A O 1
ATOM 1460 N N . GLU A 1 180 ? 50.88863 49.56734 27.77903 1.000 55.29403 180 GLU A N 1
ATOM 1461 C CA . GLU A 1 180 ? 52.17317 49.30067 27.13508 1.000 54.41778 180 GLU A CA 1
ATOM 1462 C C . GLU A 1 180 ? 52.13554 48.05216 26.25728 1.000 56.66273 180 GLU A C 1
ATOM 1463 O O . GLU A 1 180 ? 51.10153 47.39208 26.13569 1.000 58.61497 180 GLU A O 1
#

Radius of gyration: 15.1 Å; Cα contacts (8 Å, |Δi|>4): 294; chains: 1; bounding box: 38×33×35 Å

Foldseek 3Di:
DEEEAEEQALLLVQLQVVPDDHYAYEDDALQFDDPVRVVLRVVLNVLVCVVVVHHYDYDDHDPVSNVVLCVQQVVPLPAPPDVSVLSNLLVRVLVRLVVCVVVVHQAYEYSVLADPVHDLVSRVVSQVVSCVVRVRHYDDDSSPPPVSSVVSVVVCVVSVGDDDDFSGHPSRVVVVVD

Solvent-accessible surface area: 8901 Å² total; per-residue (Å²): 110,62,21,0,0,0,0,15,4,1,9,13,0,0,1,0,32,78,65,24,202,93,17,17,5,2,0,2,2,0,14,3,28,73,96,78,21,3,78,105,4,92,116,9,0,62,99,0,8,107,105,80,105,42,90,26,80,60,13,98,41,22,76,109,11,43,165,113,4,101,92,24,0,98,110,65,136,120,33,51,57,32,116,7,19,66,66,18,8,16,33,4,0,38,72,0,0,68,5,0,132,148,99,52,20,118,28,0,0,0,0,11,0,0,6,72,162,36,78,29,98,31,0,64,81,6,0,70,74,5,28,144,136,23,68,4,108,3,80,68,72,38,0,44,119,64,43,0,67,114,49,1,21,132,26,1,157,128,17,53,12,60,88,49,93,25,53,0,13,77,27,7,67,106,56,117,169,151

Nearest PDB structures (foldseek):
  7lc7-assembly1_A  TM=1.006E+00  e=2.033E-36  Thermotoga maritima MSB8
  7lc5-assembly1_A  TM=1.005E+00  e=1.282E-34  Thermotoga maritima MSB8
  9d86-assembly1_A  TM=1.004E+00  e=2.866E-34  Thermotoga maritima MSB8
  9deu-assembly1_A  TM=9.988E-01  e=1.990E-30  Thermotoga maritima MSB8
  9dco-assembly1_A  TM=9.797E-01  e=5.103E-31  Thermotoga maritima MSB8

B-factor: mean 29.83, std 10.84, range [12.61, 63.4]

Organism: Thermotoga maritima (strain ATCC 43589 / DSM 3109 / JCM 10099 / NBRC 100826 / MSB8) (NCBI:txid243274)

InterPro domains:
  IPR003828 Epoxyqueuosine reductase QueH [MF_02089] (4-177)
  IPR003828 Epoxyqueuosine reductase QueH [PF02677] (4-175)
  IPR003828 Epoxyqueuosine reductase QueH [PTHR36701] (4-190)

Sequence (178 aa):
GTVLIHVCCAPDLLTTIFHVRDAEFFFYNPNIQPLSEYEKRREAVDKVANHFSLNVRYGEYSTEEIRKWYTAVKDYKLGEGSKRCERCISFLLERTAQEARKRGHESFSTTLLASPRKNLPMIENIGKTIEEKYGVKFFFKNFRKGGAYQEGVRLSKELGIYRQNYCGCVFSLLERRE